Protein AF-A0A9E5G0M2-F1 (afdb_monomer)

Secondary structure (DSSP, 8-state):
-EEE--SGGGHHHHHHHHHHHHHTT-S-EEEE-TTGGGSTTHHHHHHHHHHT-SS-EEEE--BGGGTSSB-S-HHHHHHHHHHHHS-TTSPPPSEEEEEHHHHHH-HHHHHHHHHTS--TT--S----EEEEEEEESSSS-TTHHHHHHHHHH-TTEEEEEEEEE-SSTTHHHHHHHHHHT-SS-EEEEEESGGGGGGGT-

Solvent-accessible surface area (backbone atoms only — not comparable to full-atom values): 10760 Å² total; per-residue (Å²): 80,81,45,75,37,62,46,83,84,42,51,68,57,51,52,51,51,51,47,54,42,41,78,74,67,40,78,36,39,34,44,33,32,22,45,23,64,75,43,86,67,23,70,63,53,52,44,48,54,47,61,65,43,90,44,60,30,32,43,30,63,38,42,50,91,60,78,35,65,29,79,77,57,66,66,56,55,36,51,51,48,30,60,53,43,66,43,85,95,56,62,50,41,50,25,40,47,47,48,46,73,62,42,70,73,32,72,66,42,37,54,45,47,47,76,29,24,39,35,94,86,50,87,65,98,44,82,21,30,27,31,33,29,49,64,32,87,85,28,78,56,93,54,48,67,62,52,49,50,52,38,67,68,35,68,49,40,54,26,37,33,41,35,25,20,34,90,38,59,66,51,34,54,58,36,50,50,52,61,75,68,52,92,53,54,68,47,52,37,38,35,61,80,45,6,49,58,45,78,76,113

Radius of gyration: 16.56 Å; Cα contacts (8 Å, |Δi|>4): 378; chains: 1; bounding box: 37×39×43 Å

Structure (mmCIF, N/CA/C/O backbone):
data_AF-A0A9E5G0M2-F1
#
_entry.id   AF-A0A9E5G0M2-F1
#
loop_
_atom_site.group_PDB
_atom_site.id
_atom_site.type_symbol
_atom_site.label_atom_id
_atom_site.label_alt_id
_atom_site.label_comp_id
_atom_site.label_asym_id
_atom_site.label_entity_id
_atom_site.label_seq_id
_atom_site.pdbx_PDB_ins_code
_atom_site.Cartn_x
_atom_site.Cartn_y
_atom_site.Cartn_z
_atom_site.occupancy
_atom_site.B_iso_or_equiv
_atom_site.auth_seq_id
_atom_site.auth_comp_id
_atom_site.auth_asym_id
_atom_site.auth_atom_id
_atom_site.pdbx_PDB_model_num
ATOM 1 N N . MET A 1 1 ? -0.021 -11.425 -5.114 1.00 91.00 1 MET A N 1
ATOM 2 C CA . MET A 1 1 ? 1.347 -11.804 -4.679 1.00 91.00 1 MET A CA 1
ATOM 3 C C . MET A 1 1 ? 2.155 -10.543 -4.413 1.00 91.00 1 MET A C 1
ATOM 5 O O . MET A 1 1 ? 1.973 -9.601 -5.165 1.00 91.00 1 MET A O 1
ATOM 9 N N . SER A 1 2 ? 3.001 -10.506 -3.381 1.00 96.38 2 SER A N 1
ATOM 10 C CA . SER A 1 2 ? 3.913 -9.378 -3.107 1.00 96.38 2 SER A CA 1
ATOM 11 C C . SER A 1 2 ? 5.327 -9.745 -3.551 1.00 96.38 2 SER A C 1
ATOM 13 O O . SER A 1 2 ? 5.777 -10.846 -3.231 1.00 96.38 2 SER A O 1
ATOM 15 N N . ILE A 1 3 ? 5.986 -8.879 -4.322 1.00 98.38 3 ILE A N 1
ATOM 16 C CA . ILE A 1 3 ? 7.310 -9.117 -4.915 1.00 98.38 3 ILE A CA 1
ATOM 17 C C . ILE A 1 3 ? 8.191 -7.900 -4.636 1.00 98.38 3 ILE A C 1
ATOM 19 O O . ILE A 1 3 ? 7.888 -6.798 -5.098 1.00 98.38 3 ILE A O 1
ATOM 23 N N . SER A 1 4 ? 9.271 -8.112 -3.883 1.00 98.31 4 SER A N 1
ATOM 24 C CA . SER A 1 4 ? 10.311 -7.105 -3.661 1.00 98.31 4 SER A CA 1
ATOM 25 C C . SER A 1 4 ? 11.209 -6.983 -4.882 1.00 98.31 4 SER A C 1
ATOM 27 O O . SER A 1 4 ? 11.602 -7.992 -5.463 1.00 98.31 4 SER A O 1
ATOM 29 N N . VAL A 1 5 ? 11.508 -5.744 -5.261 1.00 98.38 5 VAL A N 1
ATOM 30 C CA . VAL A 1 5 ? 12.488 -5.405 -6.292 1.00 98.38 5 VAL A CA 1
ATOM 31 C C . VAL A 1 5 ? 13.425 -4.382 -5.674 1.00 98.38 5 VAL A C 1
ATOM 33 O O . VAL A 1 5 ? 13.016 -3.254 -5.385 1.00 98.38 5 VAL A O 1
ATOM 36 N N . GLU A 1 6 ? 14.657 -4.797 -5.413 1.00 97.44 6 GLU A N 1
ATOM 37 C CA . GLU A 1 6 ? 15.646 -4.006 -4.685 1.00 97.44 6 GLU A CA 1
ATOM 38 C C . GLU A 1 6 ? 16.558 -3.229 -5.637 1.00 97.44 6 GLU A C 1
ATOM 40 O O . GLU A 1 6 ? 16.978 -2.120 -5.308 1.00 97.44 6 GLU A O 1
ATOM 45 N N . ALA A 1 7 ? 16.807 -3.766 -6.836 1.00 97.56 7 ALA A N 1
ATOM 46 C CA . ALA A 1 7 ? 17.723 -3.178 -7.810 1.00 97.56 7 ALA A CA 1
ATOM 47 C C . ALA A 1 7 ? 17.236 -3.304 -9.273 1.00 97.56 7 ALA A C 1
ATOM 49 O O . ALA A 1 7 ? 16.408 -4.163 -9.596 1.00 97.56 7 ALA A O 1
ATOM 50 N N . PRO A 1 8 ? 17.732 -2.452 -10.198 1.00 97.88 8 PRO A N 1
ATOM 51 C CA . PRO A 1 8 ? 17.303 -2.463 -11.600 1.00 97.88 8 PRO A CA 1
ATOM 52 C C . PRO A 1 8 ? 17.522 -3.781 -12.357 1.00 97.88 8 PRO A C 1
ATOM 54 O O . PRO A 1 8 ? 16.760 -4.102 -13.271 1.00 97.88 8 PRO A O 1
ATOM 57 N N . ASP A 1 9 ? 18.554 -4.546 -12.012 1.00 97.69 9 ASP A N 1
ATOM 58 C CA . ASP A 1 9 ? 18.879 -5.833 -12.633 1.00 97.69 9 ASP A CA 1
ATOM 59 C C . ASP A 1 9 ? 17.925 -6.966 -12.217 1.00 97.69 9 ASP A C 1
ATOM 61 O O . ASP A 1 9 ? 17.816 -7.974 -12.919 1.00 97.69 9 ASP A O 1
ATOM 65 N N . GLU A 1 10 ? 17.140 -6.773 -11.155 1.00 98.38 10 GLU A N 1
ATOM 66 C CA . GLU A 1 10 ? 16.132 -7.734 -10.695 1.00 98.38 10 GLU A CA 1
ATOM 67 C C . GLU A 1 10 ? 14.808 -7.645 -11.462 1.00 98.38 10 GLU A C 1
ATOM 69 O O . GLU A 1 10 ? 14.000 -8.572 -11.400 1.00 98.38 10 GLU A O 1
ATOM 74 N N . ILE A 1 11 ? 14.576 -6.570 -12.227 1.00 98.38 11 ILE A N 1
ATOM 75 C CA . ILE A 1 11 ? 13.295 -6.298 -12.906 1.00 98.38 11 ILE A CA 1
ATOM 76 C C . ILE A 1 11 ? 12.838 -7.482 -13.764 1.00 98.38 11 ILE A C 1
ATOM 78 O O . ILE A 1 11 ? 11.668 -7.865 -13.731 1.00 98.38 11 ILE A O 1
ATOM 82 N N . HIS A 1 12 ? 13.751 -8.089 -14.527 1.00 98.25 12 HIS A N 1
ATOM 83 C CA . HIS A 1 12 ? 13.411 -9.228 -15.378 1.00 98.25 12 HIS A CA 1
ATOM 84 C C . HIS A 1 12 ? 12.954 -10.441 -14.551 1.00 98.25 12 HIS A C 1
ATOM 86 O O . HIS A 1 12 ? 11.962 -11.090 -14.891 1.00 98.25 12 HIS A O 1
ATOM 92 N N . THR A 1 13 ? 13.656 -10.728 -13.454 1.00 98.50 13 THR A N 1
ATOM 93 C CA . THR A 1 13 ? 13.311 -11.816 -12.531 1.00 98.50 13 THR A CA 1
ATOM 94 C C . THR A 1 13 ? 11.976 -11.538 -11.844 1.00 98.50 13 THR A C 1
ATOM 96 O O . THR A 1 13 ? 11.101 -12.398 -11.854 1.00 98.50 13 THR A O 1
ATOM 99 N N . ALA A 1 14 ? 11.754 -10.314 -11.363 1.00 98.62 14 ALA A N 1
ATOM 100 C CA . ALA A 1 14 ? 10.506 -9.896 -10.729 1.00 98.62 14 ALA A CA 1
ATOM 101 C C . ALA A 1 14 ? 9.289 -10.049 -11.665 1.00 98.62 14 ALA A C 1
ATOM 103 O O . ALA A 1 14 ? 8.231 -10.534 -11.257 1.00 98.62 14 ALA A O 1
ATOM 104 N N . LEU A 1 15 ? 9.441 -9.707 -12.949 1.00 98.69 15 LEU A N 1
ATOM 105 C CA . LEU A 1 15 ? 8.400 -9.915 -13.962 1.00 98.69 15 LEU A CA 1
ATOM 106 C C . LEU A 1 15 ? 8.134 -11.400 -14.238 1.00 98.69 15 LEU A C 1
ATOM 108 O O . LEU A 1 15 ? 6.981 -11.792 -14.433 1.00 98.69 15 LEU A O 1
ATOM 112 N N . ALA A 1 16 ? 9.169 -12.243 -14.252 1.00 98.56 16 ALA A N 1
ATOM 113 C CA . ALA A 1 16 ? 8.991 -13.689 -14.366 1.00 98.56 16 ALA A CA 1
ATOM 114 C C . ALA A 1 16 ? 8.247 -14.259 -13.144 1.00 98.56 16 ALA A C 1
ATOM 116 O O . ALA A 1 16 ? 7.333 -15.071 -13.300 1.00 98.56 16 ALA A O 1
ATOM 117 N N . ASP A 1 17 ? 8.569 -13.780 -11.945 1.00 98.56 17 ASP A N 1
ATOM 118 C CA . ASP A 1 17 ? 7.919 -14.174 -10.693 1.00 98.56 17 ASP A CA 1
ATOM 119 C C . ASP A 1 17 ? 6.442 -13.790 -10.670 1.00 98.56 17 ASP A C 1
ATOM 121 O O . ASP A 1 17 ? 5.600 -14.607 -10.292 1.00 98.56 17 ASP A O 1
ATOM 125 N N . ALA A 1 18 ? 6.108 -12.596 -11.160 1.00 98.62 18 ALA A N 1
ATOM 126 C CA . ALA A 1 18 ? 4.725 -12.171 -11.326 1.00 98.62 18 ALA A CA 1
ATOM 127 C C . ALA A 1 18 ? 3.944 -13.088 -12.273 1.00 98.62 18 ALA A C 1
ATOM 129 O O . ALA A 1 18 ? 2.824 -13.475 -11.949 1.00 98.62 18 ALA A O 1
ATOM 130 N N . ARG A 1 19 ? 4.525 -13.488 -13.413 1.00 98.56 19 ARG A N 1
ATOM 131 C CA . ARG A 1 19 ? 3.863 -14.417 -14.349 1.00 98.56 19 ARG A CA 1
ATOM 132 C C . ARG A 1 19 ? 3.608 -15.776 -13.700 1.00 98.56 19 ARG A C 1
ATOM 134 O O . ARG A 1 19 ? 2.486 -16.266 -13.768 1.00 98.56 19 ARG A O 1
ATOM 141 N N . ARG A 1 20 ? 4.594 -16.327 -12.982 1.00 98.50 20 ARG A N 1
ATOM 142 C CA . ARG A 1 20 ? 4.419 -17.575 -12.215 1.00 98.50 20 ARG A CA 1
ATOM 143 C C . ARG A 1 20 ? 3.331 -17.441 -11.151 1.00 98.50 20 ARG A C 1
ATOM 145 O O . ARG A 1 20 ? 2.516 -18.340 -10.983 1.00 98.50 20 ARG A O 1
ATOM 152 N N . ALA A 1 21 ? 3.279 -16.315 -10.441 1.00 98.06 21 ALA A N 1
ATOM 153 C CA . ALA A 1 21 ? 2.236 -16.076 -9.449 1.00 98.06 21 ALA A CA 1
ATOM 154 C C . ALA A 1 21 ? 0.834 -16.066 -10.081 1.00 98.06 21 ALA A C 1
ATOM 156 O O . ALA A 1 21 ? -0.094 -16.635 -9.510 1.00 98.06 21 ALA A O 1
ATOM 157 N N . VAL A 1 22 ? 0.687 -15.466 -11.265 1.00 98.12 22 VAL A N 1
ATOM 158 C CA . VAL A 1 22 ? -0.570 -15.466 -12.031 1.00 98.12 22 VAL A CA 1
ATOM 159 C C . VAL A 1 22 ? -0.940 -16.874 -12.500 1.00 98.12 22 VAL A C 1
ATOM 161 O O . VAL A 1 22 ? -2.090 -17.274 -12.350 1.00 98.12 22 VAL A O 1
ATOM 164 N N . GLU A 1 23 ? 0.022 -17.665 -12.985 1.00 98.06 23 GLU A N 1
ATOM 165 C CA . GLU A 1 23 ? -0.192 -19.082 -13.333 1.00 98.06 23 GLU A CA 1
ATOM 166 C C . GLU A 1 23 ? -0.694 -19.909 -12.134 1.00 98.06 23 GLU A C 1
ATOM 168 O O . GLU A 1 23 ? -1.463 -20.855 -12.305 1.00 98.06 23 GLU A O 1
ATOM 173 N N . HIS A 1 24 ? -0.314 -19.520 -10.914 1.00 97.44 24 HIS A N 1
ATOM 174 C CA . HIS A 1 24 ? -0.790 -20.107 -9.659 1.00 97.44 24 HIS A CA 1
ATOM 175 C C . HIS A 1 24 ? -2.063 -19.453 -9.086 1.00 97.44 24 HIS A C 1
ATOM 177 O O . HIS A 1 24 ? -2.468 -19.787 -7.972 1.00 97.44 24 HIS A O 1
ATOM 183 N N . GLY A 1 25 ? -2.718 -18.564 -9.838 1.00 97.50 25 GLY A N 1
ATOM 184 C CA . GLY A 1 25 ? -4.020 -17.993 -9.489 1.00 97.50 25 GLY A CA 1
ATOM 185 C C . GLY A 1 25 ? -3.977 -16.642 -8.776 1.00 97.50 25 GLY A C 1
ATOM 186 O O . GLY A 1 25 ? -4.971 -16.254 -8.174 1.00 97.50 25 GLY A O 1
ATOM 187 N N . ALA A 1 26 ? -2.857 -15.912 -8.802 1.00 97.50 26 ALA A N 1
ATOM 188 C CA . ALA A 1 26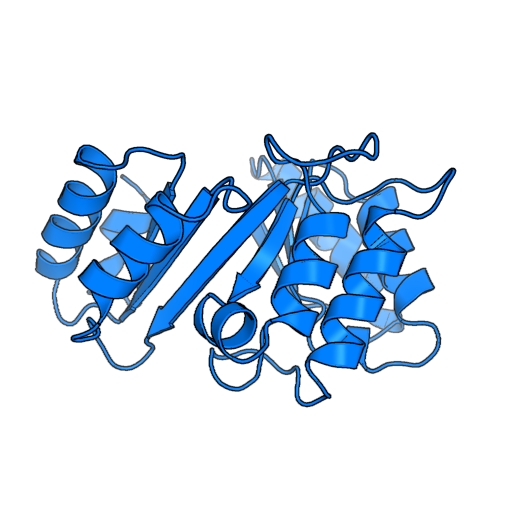 ? -2.833 -14.546 -8.284 1.00 97.50 26 ALA A CA 1
ATOM 189 C C . ALA A 1 26 ? -3.604 -13.582 -9.204 1.00 97.50 26 ALA A C 1
ATOM 191 O O . ALA A 1 26 ? -3.225 -13.385 -10.356 1.00 97.50 26 ALA A O 1
ATOM 192 N N . ASP A 1 27 ? -4.616 -12.901 -8.660 1.00 98.06 27 ASP A N 1
ATOM 193 C CA . ASP A 1 27 ? -5.393 -11.888 -9.396 1.00 98.06 27 ASP A CA 1
ATOM 194 C C . ASP A 1 27 ? -4.663 -10.544 -9.539 1.00 98.06 27 ASP A C 1
ATOM 196 O O . ASP A 1 27 ? -5.001 -9.722 -10.390 1.00 98.06 27 ASP A O 1
ATOM 200 N N . MET A 1 28 ? -3.684 -10.293 -8.663 1.00 98.12 28 MET A N 1
ATOM 201 C CA . MET A 1 28 ? -2.947 -9.033 -8.574 1.00 98.12 28 MET A CA 1
ATOM 202 C C . MET A 1 28 ? -1.516 -9.233 -8.068 1.00 98.12 28 MET A C 1
ATOM 204 O O . MET A 1 28 ? -1.214 -10.178 -7.322 1.00 98.12 28 MET A O 1
ATOM 208 N N . VAL A 1 29 ? -0.647 -8.277 -8.407 1.00 98.50 29 VAL A N 1
ATOM 209 C CA . VAL A 1 29 ? 0.747 -8.205 -7.940 1.00 98.50 29 VAL A CA 1
ATOM 210 C C . VAL A 1 29 ? 0.994 -6.901 -7.181 1.00 98.50 29 VAL A C 1
ATOM 212 O O . VAL A 1 29 ? 0.611 -5.833 -7.640 1.00 98.50 29 VAL A O 1
ATOM 215 N N . GLU A 1 30 ? 1.641 -6.976 -6.022 1.00 98.81 30 GLU A N 1
ATOM 216 C CA . GLU A 1 30 ? 2.199 -5.830 -5.302 1.00 98.81 30 GLU A CA 1
ATOM 217 C C . GLU A 1 30 ? 3.700 -5.759 -5.594 1.00 98.81 30 GLU A C 1
ATOM 219 O O . GLU A 1 30 ? 4.446 -6.669 -5.234 1.00 98.81 30 GLU A O 1
ATOM 224 N N . TRP A 1 31 ? 4.129 -4.685 -6.254 1.00 98.81 31 TRP A N 1
ATOM 225 C CA . TRP A 1 31 ? 5.530 -4.350 -6.468 1.00 98.81 31 TRP A CA 1
ATOM 226 C C . TRP A 1 31 ? 6.041 -3.561 -5.264 1.00 98.81 31 TRP A C 1
ATOM 228 O O . TRP A 1 31 ? 5.720 -2.380 -5.099 1.00 98.81 31 TRP A O 1
ATOM 238 N N . ARG A 1 32 ? 6.834 -4.222 -4.421 1.00 98.56 32 ARG A N 1
ATOM 239 C CA . ARG A 1 32 ? 7.554 -3.609 -3.304 1.00 98.56 32 ARG A CA 1
ATOM 240 C C . ARG A 1 32 ? 8.863 -3.043 -3.835 1.00 98.56 32 ARG A C 1
ATOM 242 O O . ARG A 1 32 ? 9.832 -3.769 -4.018 1.00 98.56 32 ARG A O 1
ATOM 249 N N . VAL A 1 33 ? 8.858 -1.749 -4.129 1.00 98.62 33 VAL A N 1
ATOM 250 C CA . VAL A 1 33 ? 9.964 -1.037 -4.794 1.00 98.62 33 VAL A CA 1
ATOM 251 C C . VAL A 1 33 ? 10.680 -0.096 -3.827 1.00 98.62 33 VAL A C 1
ATOM 253 O O . VAL A 1 33 ? 11.222 0.923 -4.234 1.00 98.62 33 VAL A O 1
ATOM 256 N N . ASP A 1 34 ? 10.647 -0.434 -2.536 1.00 98.12 34 ASP A N 1
ATOM 257 C CA . ASP A 1 34 ? 11.133 0.391 -1.429 1.00 98.12 34 ASP A CA 1
ATOM 258 C C . ASP A 1 34 ? 12.576 0.875 -1.657 1.00 98.12 34 ASP A C 1
ATOM 260 O O . ASP A 1 34 ? 12.825 2.075 -1.603 1.00 98.12 34 ASP A O 1
ATOM 264 N N . ALA A 1 35 ? 13.489 -0.055 -1.963 1.00 97.19 35 ALA A N 1
ATOM 265 C CA . ALA A 1 35 ? 14.898 0.230 -2.244 1.00 97.19 35 ALA A CA 1
ATOM 266 C C . ALA A 1 35 ? 15.130 0.669 -3.701 1.00 97.19 35 ALA A C 1
ATOM 268 O O . ALA A 1 35 ? 15.903 1.593 -3.960 1.00 97.19 35 ALA A O 1
ATOM 269 N N . LEU A 1 36 ? 14.403 0.084 -4.666 1.00 97.69 36 LEU A N 1
ATOM 270 C CA . LEU A 1 36 ? 14.495 0.482 -6.075 1.00 97.69 36 LEU A CA 1
ATOM 271 C C . LEU A 1 36 ? 14.141 1.963 -6.280 1.00 97.69 36 LEU A C 1
ATOM 273 O O . LEU A 1 36 ? 14.703 2.602 -7.165 1.00 97.69 36 LEU A O 1
ATOM 277 N N . ALA A 1 37 ? 13.239 2.523 -5.468 1.00 96.62 37 ALA A N 1
ATOM 278 C CA . ALA A 1 37 ? 12.856 3.932 -5.515 1.00 96.62 37 ALA A CA 1
ATOM 279 C C . ALA A 1 37 ? 14.015 4.900 -5.199 1.00 96.62 37 ALA A C 1
ATOM 281 O O . ALA A 1 37 ? 13.933 6.070 -5.567 1.00 96.62 37 ALA A O 1
ATOM 282 N N . GLU A 1 38 ? 15.086 4.428 -4.553 1.00 94.44 38 GLU A N 1
ATOM 283 C CA . GLU A 1 38 ? 16.281 5.218 -4.220 1.00 94.44 38 GLU A CA 1
ATOM 284 C C . GLU A 1 38 ? 17.384 5.123 -5.296 1.00 94.44 38 GLU A C 1
ATOM 286 O O . GLU A 1 38 ? 18.392 5.826 -5.219 1.00 94.44 38 GLU A O 1
ATOM 291 N N . CYS A 1 39 ? 17.206 4.277 -6.316 1.00 95.50 39 CYS A N 1
ATOM 292 C CA . CYS A 1 39 ? 18.165 4.111 -7.408 1.00 95.50 39 CYS A CA 1
ATOM 293 C C . CYS A 1 39 ? 18.107 5.244 -8.447 1.00 95.50 39 CYS A C 1
ATOM 295 O O . CYS A 1 39 ? 17.103 5.941 -8.616 1.00 95.50 39 CYS A O 1
ATOM 297 N N . GLU A 1 40 ? 19.185 5.382 -9.222 1.00 94.81 40 GLU A N 1
ATOM 298 C CA . GLU A 1 40 ? 19.173 6.206 -10.432 1.00 94.81 40 GLU A CA 1
ATOM 299 C C . GLU A 1 40 ? 18.127 5.675 -11.427 1.00 94.81 40 GLU A C 1
ATOM 301 O O . GLU A 1 40 ? 17.884 4.470 -11.506 1.00 94.81 40 GLU A O 1
ATOM 306 N N . ASP A 1 41 ? 17.459 6.577 -12.151 1.00 95.94 41 ASP A N 1
ATOM 307 C CA . ASP A 1 41 ? 16.389 6.248 -13.103 1.00 95.94 41 ASP A CA 1
ATOM 308 C C . ASP A 1 41 ? 15.230 5.401 -12.526 1.00 95.94 41 ASP A C 1
ATOM 310 O O . ASP A 1 41 ? 14.433 4.827 -13.278 1.00 95.94 41 ASP A O 1
ATOM 314 N N . ALA A 1 42 ? 15.060 5.369 -11.198 1.00 97.00 42 ALA A N 1
ATOM 315 C CA . ALA A 1 42 ? 14.046 4.568 -10.508 1.00 97.00 42 ALA A CA 1
ATOM 316 C C . ALA A 1 42 ? 12.640 4.698 -11.115 1.00 97.00 42 ALA A C 1
ATOM 318 O O . ALA A 1 42 ? 11.938 3.704 -11.298 1.00 97.00 42 ALA A O 1
ATOM 319 N N . LEU A 1 43 ? 12.232 5.909 -11.510 1.00 97.31 43 LEU A N 1
ATOM 320 C CA . LEU A 1 43 ? 10.914 6.140 -12.105 1.00 97.31 43 LEU A CA 1
ATOM 321 C C . LEU A 1 43 ? 10.726 5.355 -13.412 1.00 97.31 43 LEU A C 1
ATOM 323 O O . LEU A 1 43 ? 9.662 4.780 -13.643 1.00 97.31 43 LEU A O 1
ATOM 327 N N . ARG A 1 44 ? 11.758 5.282 -14.259 1.00 97.25 44 ARG A N 1
ATOM 328 C CA . ARG A 1 44 ? 11.735 4.496 -15.501 1.00 97.25 44 ARG A CA 1
ATOM 329 C C . ARG A 1 44 ? 11.659 2.998 -15.203 1.00 97.25 44 ARG A C 1
ATOM 331 O O . ARG A 1 44 ? 10.938 2.267 -15.890 1.00 97.25 44 ARG A O 1
ATOM 338 N N . HIS A 1 45 ? 12.391 2.542 -14.194 1.00 98.19 45 HIS A N 1
ATOM 339 C CA . HIS A 1 45 ? 12.392 1.145 -13.768 1.00 98.19 45 HIS A CA 1
ATOM 340 C C . HIS A 1 45 ? 11.025 0.718 -13.225 1.00 98.19 45 HIS A C 1
ATOM 342 O O . HIS A 1 45 ? 10.448 -0.256 -13.710 1.00 98.19 45 HIS A O 1
ATOM 348 N N . VAL A 1 46 ? 10.437 1.502 -12.321 1.00 98.38 46 VAL A N 1
ATOM 349 C CA . VAL A 1 46 ? 9.101 1.227 -11.773 1.00 98.38 46 VAL A CA 1
ATOM 350 C C . VAL A 1 46 ? 8.023 1.311 -12.856 1.00 98.38 46 VAL A C 1
ATOM 352 O O . VAL A 1 46 ? 7.147 0.451 -12.908 1.00 98.38 46 VAL A O 1
ATOM 355 N N . ARG A 1 47 ? 8.110 2.257 -13.802 1.00 97.81 47 ARG A N 1
ATOM 356 C CA . ARG A 1 47 ? 7.201 2.285 -14.966 1.00 97.81 47 ARG A CA 1
ATOM 357 C C . ARG A 1 47 ? 7.289 1.028 -15.823 1.00 97.81 47 ARG A C 1
ATOM 359 O O . ARG A 1 47 ? 6.276 0.588 -16.357 1.00 97.81 47 ARG A O 1
ATOM 366 N N . THR A 1 48 ? 8.475 0.437 -15.945 1.00 98.12 48 THR A N 1
ATOM 367 C CA . THR A 1 48 ? 8.651 -0.834 -16.661 1.00 98.12 48 THR A CA 1
ATOM 368 C C . THR A 1 48 ? 7.895 -1.959 -15.950 1.00 98.12 48 THR A C 1
ATOM 370 O O . THR A 1 48 ? 7.120 -2.653 -16.601 1.00 98.12 48 THR A O 1
ATOM 373 N N . LEU A 1 49 ? 8.017 -2.068 -14.620 1.00 98.50 49 LEU A N 1
ATOM 374 C CA . LEU A 1 49 ? 7.253 -3.036 -13.816 1.00 98.50 49 LEU A CA 1
ATOM 375 C C . LEU A 1 49 ? 5.737 -2.841 -13.947 1.00 98.50 49 LEU A C 1
ATOM 377 O O . LEU A 1 49 ? 5.002 -3.810 -14.111 1.00 98.50 49 LEU A O 1
ATOM 381 N N . VAL A 1 50 ? 5.260 -1.594 -13.901 1.00 98.31 50 VAL A N 1
ATOM 382 C CA . VAL A 1 50 ? 3.828 -1.280 -14.026 1.00 98.31 50 VAL A CA 1
ATOM 383 C C . VAL A 1 50 ? 3.303 -1.630 -15.417 1.00 98.31 50 VAL A C 1
ATOM 385 O O . VAL A 1 50 ? 2.296 -2.324 -15.529 1.00 98.31 50 VAL A O 1
ATOM 388 N N . ARG A 1 51 ? 3.993 -1.192 -16.476 1.00 97.94 51 ARG A N 1
ATOM 389 C CA . ARG A 1 51 ? 3.585 -1.423 -17.870 1.00 97.94 51 ARG A CA 1
ATOM 390 C C . ARG A 1 51 ? 3.593 -2.903 -18.244 1.00 97.94 51 ARG A C 1
ATOM 392 O O . ARG A 1 51 ? 2.745 -3.335 -19.017 1.00 97.94 51 ARG A O 1
ATOM 399 N N . GLU A 1 52 ? 4.564 -3.660 -17.741 1.00 98.25 52 GLU A N 1
ATOM 400 C CA . GLU A 1 52 ? 4.760 -5.074 -18.088 1.00 98.25 52 GLU A CA 1
ATOM 401 C C . GLU A 1 52 ? 4.141 -6.036 -17.067 1.00 98.25 52 GLU A C 1
ATOM 403 O O . GLU A 1 52 ? 4.274 -7.256 -17.204 1.00 98.25 52 GLU A O 1
ATOM 408 N N . SER A 1 53 ? 3.437 -5.500 -16.064 1.00 98.31 53 SER A N 1
ATOM 409 C CA . SER A 1 53 ? 2.711 -6.298 -15.083 1.00 98.31 53 SER A CA 1
ATOM 410 C C . SER A 1 53 ? 1.673 -7.187 -15.784 1.00 98.31 53 SER A C 1
ATOM 412 O O . SER A 1 53 ? 0.849 -6.677 -16.545 1.00 98.31 53 SER A O 1
ATOM 414 N N . PRO A 1 54 ? 1.658 -8.510 -15.529 1.00 98.00 54 PRO A N 1
ATOM 415 C CA . PRO A 1 54 ? 0.737 -9.434 -16.197 1.00 98.00 54 PRO A CA 1
ATOM 416 C C . PRO A 1 54 ? -0.723 -9.294 -15.734 1.00 98.00 54 PRO A C 1
ATOM 418 O O . PRO A 1 54 ? -1.631 -9.787 -16.398 1.00 98.00 54 PRO A O 1
ATOM 421 N N . VAL A 1 55 ? -0.947 -8.637 -14.596 1.00 98.25 55 VAL A N 1
ATOM 422 C CA . VAL A 1 55 ? -2.250 -8.388 -13.962 1.00 98.25 55 VAL A CA 1
ATOM 423 C C . VAL A 1 55 ? -2.261 -6.988 -13.332 1.00 98.25 55 VAL A C 1
ATOM 425 O O . VAL A 1 55 ? -1.184 -6.396 -13.175 1.00 98.25 55 VAL A O 1
ATOM 428 N N . PRO A 1 56 ? -3.433 -6.437 -12.946 1.00 98.19 56 PRO A N 1
ATOM 429 C CA . PRO A 1 56 ? -3.508 -5.202 -12.170 1.00 98.19 56 PRO A CA 1
ATOM 430 C C . PRO A 1 56 ? -2.538 -5.208 -10.985 1.00 98.19 56 PRO A C 1
ATOM 432 O O . PRO A 1 56 ? -2.428 -6.202 -10.260 1.00 98.19 56 PRO A O 1
ATOM 435 N N . CYS A 1 57 ? -1.824 -4.099 -10.794 1.00 98.62 57 CYS A N 1
ATOM 436 C CA . CYS A 1 57 ? -0.763 -4.020 -9.800 1.00 98.62 57 CYS A CA 1
ATOM 437 C C . CYS A 1 57 ? -0.992 -2.952 -8.731 1.00 98.62 57 CYS A C 1
ATOM 439 O O . CYS A 1 57 ? -1.691 -1.953 -8.933 1.00 98.62 57 CYS A O 1
ATOM 441 N N . ILE A 1 58 ? -0.368 -3.202 -7.585 1.00 98.81 58 ILE A N 1
ATOM 442 C CA . ILE A 1 58 ? -0.181 -2.274 -6.479 1.00 98.81 58 ILE A CA 1
ATOM 443 C C . ILE A 1 58 ? 1.291 -1.866 -6.509 1.00 98.81 58 ILE A C 1
ATOM 445 O O . ILE A 1 58 ? 2.156 -2.734 -6.595 1.00 98.81 58 ILE A O 1
ATOM 449 N N . VAL A 1 59 ? 1.590 -0.574 -6.437 1.00 98.75 59 VAL A N 1
ATOM 450 C CA . VAL A 1 59 ? 2.959 -0.101 -6.186 1.00 98.75 59 VAL A CA 1
ATOM 451 C C . VAL A 1 59 ? 3.069 0.353 -4.740 1.00 98.75 59 VAL A C 1
ATOM 453 O O . VAL A 1 59 ? 2.232 1.109 -4.244 1.00 98.75 59 VAL A O 1
ATOM 456 N N . THR A 1 60 ? 4.113 -0.105 -4.064 1.00 98.75 60 THR A N 1
ATOM 457 C CA . THR A 1 60 ? 4.345 0.179 -2.652 1.00 98.75 60 THR A CA 1
ATOM 458 C C . THR A 1 60 ? 5.800 0.571 -2.452 1.00 98.75 60 THR A C 1
ATOM 460 O O . THR A 1 60 ? 6.701 -0.167 -2.846 1.00 98.75 60 THR A O 1
ATOM 463 N N . ILE A 1 61 ? 6.006 1.730 -1.827 1.00 98.44 61 ILE A N 1
ATOM 464 C CA . ILE A 1 61 ? 7.301 2.191 -1.318 1.00 98.44 61 ILE A CA 1
ATOM 465 C C . ILE A 1 61 ? 7.143 2.252 0.199 1.00 98.44 61 ILE A C 1
ATOM 467 O O . ILE A 1 61 ? 6.742 3.279 0.738 1.00 98.44 61 ILE A O 1
ATOM 471 N N . ARG A 1 62 ? 7.353 1.129 0.883 1.00 98.38 62 ARG A N 1
ATOM 472 C CA . ARG A 1 62 ? 7.139 0.968 2.324 1.00 98.38 62 ARG A CA 1
ATOM 473 C C . ARG A 1 62 ? 8.264 1.648 3.101 1.00 98.38 62 ARG A C 1
ATOM 475 O O . ARG A 1 62 ? 9.440 1.342 2.902 1.00 98.38 62 ARG A O 1
ATOM 482 N N . GLY A 1 63 ? 7.897 2.534 4.023 1.00 97.56 63 GLY A N 1
ATOM 483 C CA . GLY A 1 63 ? 8.850 3.204 4.910 1.00 97.56 63 GLY A CA 1
ATOM 484 C C . GLY A 1 63 ? 9.504 2.251 5.916 1.00 97.56 63 GLY A C 1
ATOM 485 O O . GLY A 1 63 ? 8.866 1.325 6.424 1.00 97.56 63 GLY A O 1
ATOM 486 N N . ALA A 1 64 ? 10.752 2.530 6.306 1.00 96.25 64 ALA A N 1
ATOM 487 C CA . ALA A 1 64 ? 11.472 1.742 7.316 1.00 96.25 64 ALA A CA 1
ATOM 488 C C . ALA A 1 64 ? 10.769 1.659 8.685 1.00 96.25 64 ALA A C 1
ATOM 490 O O . ALA A 1 64 ? 10.968 0.708 9.438 1.00 96.25 64 ALA A O 1
ATOM 491 N N . ARG A 1 65 ? 9.904 2.630 9.010 1.00 94.31 65 ARG A N 1
ATOM 492 C CA . ARG A 1 65 ? 9.095 2.635 10.245 1.00 94.31 65 ARG A CA 1
ATOM 493 C C . ARG A 1 65 ? 7.997 1.570 10.259 1.00 94.31 65 ARG A C 1
ATOM 495 O O . ARG A 1 65 ? 7.545 1.203 11.336 1.00 94.31 65 ARG A O 1
ATOM 502 N N . GLU A 1 66 ? 7.589 1.087 9.089 1.00 96.44 66 GLU A N 1
ATOM 503 C CA . GLU A 1 66 ? 6.566 0.050 8.924 1.00 96.44 66 GLU A CA 1
ATOM 504 C C . GLU A 1 66 ? 7.128 -1.187 8.196 1.00 96.44 66 GLU A C 1
ATOM 506 O O . GLU A 1 66 ? 6.402 -1.911 7.519 1.00 96.44 66 GLU A O 1
ATOM 511 N N . GLY A 1 67 ? 8.428 -1.462 8.364 1.00 94.94 67 GLY A N 1
ATOM 512 C CA . GLY A 1 67 ? 9.054 -2.712 7.915 1.00 94.94 67 GLY A CA 1
ATOM 513 C C . GLY A 1 67 ? 9.392 -2.776 6.422 1.00 94.94 67 GLY A C 1
ATOM 514 O O . GLY A 1 67 ? 9.436 -3.870 5.858 1.00 94.94 67 GLY A O 1
ATOM 515 N N . GLY A 1 68 ? 9.581 -1.628 5.770 1.00 96.81 68 GLY A N 1
ATOM 516 C CA . GLY A 1 68 ? 10.177 -1.545 4.434 1.00 96.81 68 GLY A CA 1
ATOM 517 C C . GLY A 1 68 ? 11.615 -1.038 4.451 1.00 96.81 68 GLY A C 1
ATOM 518 O O . GLY A 1 68 ? 12.207 -0.872 5.516 1.00 96.81 68 GLY A O 1
ATOM 519 N N . GLU A 1 69 ? 12.158 -0.764 3.268 1.00 97.12 69 GLU A N 1
ATOM 520 C CA . GLU A 1 69 ? 13.542 -0.288 3.116 1.00 97.12 69 GLU A CA 1
ATOM 521 C C . GLU A 1 69 ? 13.658 1.214 2.826 1.00 97.12 69 GLU A C 1
ATOM 523 O O . GLU A 1 69 ? 14.747 1.765 2.958 1.00 97.12 69 GLU A O 1
ATOM 528 N N . TRP A 1 70 ? 12.556 1.914 2.520 1.00 97.25 70 TRP A N 1
ATOM 529 C CA . TRP A 1 70 ? 12.614 3.342 2.196 1.00 97.25 70 TRP A CA 1
ATOM 530 C C . TRP A 1 70 ? 13.063 4.184 3.398 1.00 97.25 70 TRP A C 1
ATOM 532 O O . TRP A 1 70 ? 12.432 4.160 4.469 1.00 97.25 70 TRP A O 1
ATOM 542 N N . ARG A 1 71 ? 14.134 4.967 3.203 1.00 94.31 71 ARG A N 1
ATOM 543 C CA . ARG A 1 71 ? 14.729 5.862 4.215 1.00 94.31 71 ARG A CA 1
ATOM 544 C C . ARG A 1 71 ? 14.796 7.331 3.787 1.00 94.31 71 ARG A C 1
ATOM 546 O O . ARG A 1 71 ? 15.170 8.164 4.615 1.00 94.31 71 ARG A O 1
ATOM 553 N N . GLY A 1 72 ? 14.437 7.640 2.541 1.00 91.56 72 GLY A N 1
ATOM 554 C CA . GLY A 1 72 ? 14.415 8.995 1.987 1.00 91.56 72 GLY A CA 1
ATOM 555 C C . GLY A 1 72 ? 13.312 9.908 2.544 1.00 91.56 72 GLY A C 1
ATOM 556 O O . GLY A 1 72 ? 12.526 9.529 3.417 1.00 91.56 72 GLY A O 1
ATOM 557 N N . ASP A 1 73 ? 13.245 11.140 2.025 1.00 93.75 73 ASP A N 1
ATOM 558 C CA . ASP A 1 73 ? 12.262 12.139 2.459 1.00 93.75 73 ASP A CA 1
ATOM 559 C C . ASP A 1 73 ? 10.847 11.826 1.951 1.00 93.75 73 ASP A C 1
ATOM 561 O O . ASP A 1 73 ? 10.637 11.405 0.812 1.00 93.75 73 ASP A O 1
ATOM 565 N N . GLU A 1 74 ? 9.838 12.089 2.780 1.00 94.25 74 GLU A N 1
ATOM 566 C CA . GLU A 1 74 ? 8.437 11.841 2.418 1.00 94.25 74 GLU A CA 1
ATOM 567 C C . GLU A 1 74 ? 7.960 12.702 1.246 1.00 94.25 74 GLU A C 1
ATOM 569 O O . GLU A 1 74 ? 7.102 12.284 0.467 1.00 94.25 74 GLU A O 1
ATOM 574 N N . THR A 1 75 ? 8.521 13.903 1.102 1.00 93.00 75 THR A N 1
ATOM 575 C CA . THR A 1 75 ? 8.236 14.808 -0.013 1.00 93.00 75 THR A CA 1
ATOM 576 C C . THR A 1 75 ? 8.773 14.243 -1.321 1.00 93.00 75 THR A C 1
ATOM 578 O O . THR A 1 75 ? 8.107 14.377 -2.351 1.00 93.00 75 THR A O 1
ATOM 581 N N . ASP A 1 76 ? 9.935 13.593 -1.290 1.00 94.56 76 ASP A N 1
ATOM 582 C CA . ASP A 1 76 ? 10.521 12.938 -2.459 1.00 94.56 76 ASP A CA 1
ATOM 583 C C . ASP A 1 76 ? 9.713 11.691 -2.818 1.00 94.56 76 ASP A C 1
ATOM 585 O O . ASP A 1 76 ? 9.303 11.539 -3.970 1.00 94.56 76 ASP A O 1
ATOM 589 N N . ARG A 1 77 ? 9.356 10.875 -1.814 1.00 96.31 77 ARG A N 1
ATOM 590 C CA . ARG A 1 77 ? 8.503 9.690 -1.989 1.00 96.31 77 ARG A CA 1
ATOM 591 C C . ARG A 1 77 ? 7.171 10.030 -2.651 1.00 96.31 77 ARG A C 1
ATOM 593 O O . ARG A 1 77 ? 6.773 9.382 -3.616 1.00 96.31 77 ARG A O 1
ATOM 600 N N . VAL A 1 78 ? 6.475 11.063 -2.174 1.00 95.75 78 VAL A N 1
ATOM 601 C CA . VAL A 1 78 ? 5.194 11.453 -2.779 1.00 95.75 78 VAL A CA 1
ATOM 602 C C . VAL A 1 78 ? 5.370 12.084 -4.162 1.00 95.75 78 VAL A C 1
ATOM 604 O O . VAL A 1 78 ? 4.550 11.838 -5.041 1.00 95.75 78 VAL A O 1
ATOM 607 N N . SER A 1 79 ? 6.445 12.844 -4.397 1.00 95.44 79 SER A N 1
ATOM 608 C CA . SER A 1 79 ? 6.711 13.426 -5.724 1.00 95.44 79 SER A CA 1
ATOM 609 C C . SER A 1 79 ? 7.023 12.332 -6.754 1.00 95.44 79 SER A C 1
ATOM 611 O O . SER A 1 79 ? 6.602 12.425 -7.907 1.00 95.44 79 SER A O 1
ATOM 613 N N . PHE A 1 80 ? 7.691 11.257 -6.329 1.00 96.81 80 PHE A N 1
ATOM 614 C CA . PHE A 1 80 ? 7.884 10.054 -7.134 1.00 96.81 80 PHE A CA 1
ATOM 615 C C . PHE A 1 80 ? 6.544 9.400 -7.502 1.00 96.81 80 PHE A C 1
ATOM 617 O O . PHE A 1 80 ? 6.293 9.123 -8.676 1.00 96.81 80 PHE A O 1
ATOM 624 N N . LEU A 1 81 ? 5.661 9.186 -6.520 1.00 96.69 81 LEU A N 1
ATOM 625 C CA . LEU A 1 81 ? 4.338 8.593 -6.750 1.00 96.69 81 LEU A CA 1
ATOM 626 C C . LEU A 1 81 ? 3.462 9.471 -7.657 1.00 96.69 81 LEU A C 1
ATOM 628 O O . LEU A 1 81 ? 2.778 8.946 -8.534 1.00 96.69 81 LEU A O 1
ATOM 632 N N . GLU A 1 82 ? 3.536 10.795 -7.521 1.00 94.81 82 GLU A N 1
ATOM 633 C CA . GLU A 1 82 ? 2.857 11.745 -8.409 1.00 94.81 82 GLU A CA 1
ATOM 634 C C . GLU A 1 82 ? 3.333 11.606 -9.855 1.00 94.81 82 GLU A C 1
ATOM 636 O O . GLU A 1 82 ? 2.519 11.470 -10.776 1.00 94.81 82 GLU A O 1
ATOM 641 N N . ALA A 1 83 ? 4.651 11.570 -10.061 1.00 94.75 83 ALA A N 1
ATOM 642 C CA . ALA A 1 83 ? 5.249 11.388 -11.378 1.00 94.75 83 ALA A CA 1
ATOM 643 C C . ALA A 1 83 ? 4.953 10.004 -11.987 1.00 94.75 83 ALA A C 1
ATOM 645 O O . ALA A 1 83 ? 4.940 9.856 -13.214 1.00 94.75 83 ALA A O 1
ATOM 646 N N . LEU A 1 84 ? 4.717 8.988 -11.152 1.00 95.75 84 LEU A N 1
ATOM 647 C CA . LEU A 1 84 ? 4.309 7.653 -11.582 1.00 95.75 84 LEU A CA 1
ATOM 648 C C . LEU A 1 84 ? 2.834 7.615 -12.004 1.00 95.75 84 LEU A C 1
ATOM 650 O O . LEU A 1 84 ? 2.514 7.026 -13.033 1.00 95.75 84 LEU A O 1
ATOM 654 N N . CYS A 1 85 ? 1.943 8.248 -11.238 1.00 94.31 85 CYS A N 1
ATOM 655 C CA . CYS A 1 85 ? 0.494 8.131 -11.433 1.00 94.31 85 CYS A CA 1
ATOM 656 C C . CYS A 1 85 ? -0.078 9.109 -12.467 1.00 94.31 85 CYS A C 1
ATOM 658 O O . CYS A 1 85 ? -1.132 8.842 -13.038 1.00 94.31 85 CYS A O 1
ATOM 660 N N . THR A 1 86 ? 0.577 10.251 -12.700 1.00 89.69 86 THR A N 1
ATOM 661 C CA . THR A 1 86 ? 0.002 11.352 -13.502 1.00 89.69 86 THR A CA 1
ATOM 662 C C . THR A 1 86 ? 0.662 11.558 -14.869 1.00 89.69 86 THR A C 1
ATOM 664 O O . THR A 1 86 ? 0.289 12.475 -15.609 1.00 89.69 86 THR A O 1
ATOM 667 N N . ALA A 1 87 ? 1.640 10.723 -15.229 1.00 86.44 87 ALA A N 1
ATOM 668 C CA . ALA A 1 87 ? 2.372 10.852 -16.481 1.00 86.44 87 ALA A CA 1
ATOM 669 C C . ALA A 1 87 ? 1.491 10.539 -17.699 1.00 86.44 87 ALA A C 1
ATOM 671 O O . ALA A 1 87 ? 0.952 9.446 -17.851 1.00 86.44 87 ALA A O 1
ATOM 672 N N . SER A 1 88 ? 1.359 11.516 -18.595 1.00 83.12 88 SER A N 1
ATOM 673 C CA . SER A 1 88 ? 0.562 11.363 -19.814 1.00 83.12 88 SER A CA 1
ATOM 674 C C . SER A 1 88 ? 1.194 10.346 -20.765 1.00 83.12 88 SER A C 1
ATOM 676 O O . SER A 1 88 ? 2.383 10.433 -21.061 1.00 83.12 88 SER A O 1
ATOM 678 N N . GLY A 1 89 ? 0.385 9.412 -21.271 1.00 83.88 89 GLY A N 1
ATOM 679 C CA . GLY A 1 89 ? 0.831 8.364 -22.197 1.00 83.88 89 GLY A CA 1
ATOM 680 C C . GLY A 1 89 ? 1.504 7.159 -21.531 1.00 83.88 89 GLY A C 1
ATOM 681 O O . GLY A 1 89 ? 1.880 6.226 -22.234 1.00 83.88 89 GLY A O 1
ATOM 682 N N . GLU A 1 90 ? 1.624 7.155 -20.203 1.00 88.50 90 GLU A N 1
ATOM 683 C CA . GLU A 1 90 ? 2.157 6.035 -19.428 1.00 88.50 90 GLU A CA 1
ATOM 684 C C . GLU A 1 90 ? 1.021 5.251 -18.761 1.00 88.50 90 GLU A C 1
ATOM 686 O O . GLU A 1 90 ? -0.045 5.794 -18.458 1.00 88.50 90 GLU A O 1
ATOM 691 N N . VAL A 1 91 ? 1.252 3.961 -18.516 1.00 91.69 91 VAL A N 1
ATOM 692 C CA . VAL A 1 91 ? 0.328 3.130 -17.736 1.00 91.69 91 VAL A CA 1
ATOM 693 C C . VAL A 1 91 ? 0.570 3.403 -16.253 1.00 91.69 91 VAL A C 1
ATOM 695 O O . VAL A 1 91 ? 1.686 3.230 -15.765 1.00 91.69 91 VAL A O 1
ATOM 698 N N . ALA A 1 92 ? -0.474 3.821 -15.539 1.00 96.19 92 ALA A N 1
ATOM 699 C CA . ALA A 1 92 ? -0.442 4.008 -14.092 1.00 96.19 92 ALA A CA 1
ATOM 700 C C . ALA A 1 92 ? -0.797 2.698 -13.356 1.00 96.19 92 ALA A C 1
ATOM 702 O O . ALA A 1 92 ? -1.549 1.878 -13.897 1.00 96.19 92 ALA A O 1
ATOM 703 N N . PRO A 1 93 ? -0.287 2.477 -12.129 1.00 97.75 93 PRO A N 1
ATOM 704 C CA . PRO A 1 93 ? -0.674 1.314 -11.339 1.00 97.75 93 PRO A CA 1
ATOM 705 C C . PRO A 1 93 ? -2.150 1.397 -10.937 1.00 97.75 93 PRO A C 1
ATOM 707 O O . PRO A 1 93 ? -2.715 2.478 -10.786 1.00 97.75 93 PRO A O 1
ATOM 710 N N . THR A 1 94 ? -2.794 0.249 -10.722 1.00 98.19 94 THR A N 1
ATOM 711 C CA . THR A 1 94 ? -4.202 0.226 -10.290 1.00 98.19 94 THR A CA 1
ATOM 712 C C . THR A 1 94 ? -4.356 0.768 -8.874 1.00 98.19 94 THR A C 1
ATOM 714 O O . THR A 1 94 ? -5.336 1.455 -8.573 1.00 98.19 94 THR A O 1
ATOM 717 N N . TYR A 1 95 ? -3.377 0.479 -8.016 1.00 98.69 95 TYR A N 1
ATOM 718 C CA . TYR A 1 95 ? -3.303 1.037 -6.677 1.00 98.69 95 TYR A CA 1
ATOM 719 C C . TYR A 1 95 ? -1.894 1.498 -6.328 1.00 98.69 95 TYR A C 1
ATOM 721 O O . TYR A 1 95 ? -0.902 0.942 -6.800 1.00 98.69 95 TYR A O 1
ATOM 729 N N . ILE A 1 96 ? -1.825 2.460 -5.419 1.00 98.62 96 ILE A N 1
ATOM 730 C CA . ILE A 1 96 ? -0.632 2.713 -4.614 1.00 98.62 96 ILE A CA 1
ATOM 731 C C . ILE A 1 96 ? -0.955 2.435 -3.145 1.00 98.62 96 ILE A C 1
ATOM 733 O O . ILE A 1 96 ? -2.091 2.640 -2.717 1.00 98.62 96 ILE A O 1
ATOM 737 N N . ASP A 1 97 ? 0.021 1.958 -2.380 1.00 98.75 97 ASP A N 1
ATOM 738 C CA . ASP A 1 97 ? -0.085 1.790 -0.925 1.00 98.75 97 ASP A CA 1
ATOM 739 C C . ASP A 1 97 ? 0.782 2.843 -0.227 1.00 98.75 97 ASP A C 1
ATOM 741 O O . ASP A 1 97 ? 1.960 2.987 -0.559 1.00 98.75 97 ASP A O 1
ATOM 745 N N . PHE A 1 98 ? 0.184 3.576 0.715 1.00 98.56 98 PHE A N 1
ATOM 746 C CA . PHE A 1 98 ? 0.862 4.589 1.519 1.00 98.56 98 PHE A CA 1
ATOM 747 C C . PHE A 1 98 ? 0.429 4.504 2.985 1.00 98.56 98 PHE A C 1
ATOM 749 O O . PHE A 1 98 ? -0.744 4.279 3.296 1.00 98.56 98 PHE A O 1
ATOM 756 N N . GLU A 1 99 ? 1.361 4.712 3.907 1.00 98.44 99 GLU A N 1
ATOM 757 C CA . GLU A 1 99 ? 1.109 4.595 5.338 1.00 98.44 99 GLU A CA 1
ATOM 758 C C . GLU A 1 99 ? 0.286 5.780 5.849 1.00 98.44 99 GLU A C 1
ATOM 760 O O . GLU A 1 99 ? 0.617 6.955 5.644 1.00 98.44 99 GLU A O 1
ATOM 765 N N . LEU A 1 100 ? -0.769 5.484 6.612 1.00 98.44 100 LEU A N 1
ATOM 766 C CA . LEU A 1 100 ? -1.612 6.495 7.249 1.00 98.44 100 LEU A CA 1
ATOM 767 C C . LEU A 1 100 ? -0.778 7.445 8.116 1.00 98.44 100 LEU A C 1
ATOM 769 O O . LEU A 1 100 ? -1.001 8.657 8.101 1.00 98.44 100 LEU A O 1
ATOM 773 N N . ALA A 1 101 ? 0.173 6.895 8.877 1.00 97.25 101 ALA A N 1
ATOM 774 C CA . ALA A 1 101 ? 1.015 7.676 9.771 1.00 97.25 101 ALA A CA 1
ATOM 775 C C . ALA A 1 101 ? 1.847 8.712 9.003 1.00 97.25 101 ALA A C 1
ATOM 777 O O . ALA A 1 101 ? 1.999 9.838 9.472 1.00 97.25 101 ALA A O 1
ATOM 778 N N . ASP A 1 102 ? 2.346 8.359 7.820 1.00 96.56 102 ASP A N 1
ATOM 779 C CA . ASP A 1 102 ? 3.197 9.225 7.009 1.00 96.56 102 ASP A CA 1
ATOM 780 C C . ASP A 1 102 ? 2.355 10.303 6.313 1.00 96.56 1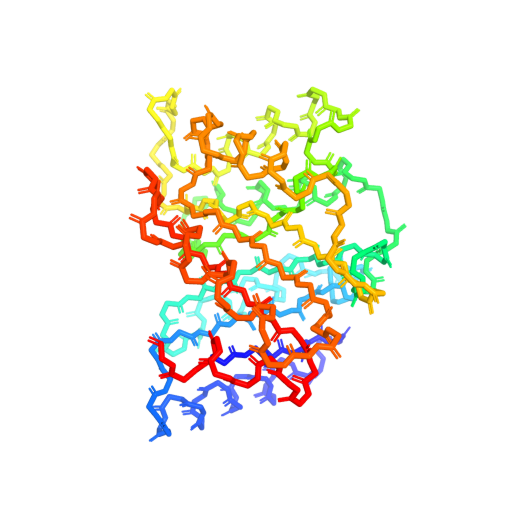02 ASP A C 1
ATOM 782 O O . ASP A 1 102 ? 2.697 11.487 6.364 1.00 96.56 102 ASP A O 1
ATOM 786 N N . MET A 1 103 ? 1.176 9.935 5.795 1.00 96.62 103 MET A N 1
ATOM 787 C CA . MET A 1 103 ? 0.223 10.887 5.211 1.00 96.62 103 MET A CA 1
ATOM 788 C C . MET A 1 103 ? -0.259 11.917 6.247 1.00 96.62 103 MET A C 1
ATOM 790 O O . MET A 1 103 ? -0.502 13.084 5.933 1.00 96.62 103 MET A O 1
ATOM 794 N N . GLN A 1 104 ? -0.423 11.508 7.507 1.00 95.44 104 GLN A N 1
ATOM 795 C CA . GLN A 1 104 ? -0.898 12.392 8.571 1.00 95.44 104 GLN A CA 1
ATOM 796 C C . GLN A 1 104 ? 0.159 13.384 9.071 1.00 95.44 104 GLN A C 1
ATOM 798 O O . GLN A 1 104 ? -0.218 14.416 9.627 1.00 95.44 104 GLN A O 1
ATOM 803 N N . ARG A 1 105 ? 1.454 13.126 8.847 1.00 92.19 105 ARG A N 1
ATOM 804 C CA . ARG A 1 105 ? 2.541 13.999 9.325 1.00 92.19 105 ARG A CA 1
ATOM 805 C C . ARG A 1 105 ? 2.640 15.329 8.591 1.00 92.19 105 ARG A C 1
ATOM 807 O O . ARG A 1 105 ? 3.158 16.283 9.163 1.00 92.19 105 ARG A O 1
ATOM 814 N N . SER A 1 106 ? 2.184 15.404 7.343 1.00 93.94 106 SER A N 1
ATOM 815 C CA . SER A 1 106 ? 2.357 16.599 6.519 1.00 93.94 106 SER A CA 1
ATOM 816 C C . SER A 1 106 ? 1.148 16.851 5.631 1.00 93.94 106 SER A C 1
ATOM 818 O O . SER A 1 106 ? 0.755 16.006 4.829 1.00 93.94 106 SER A O 1
ATOM 820 N N . ALA A 1 107 ? 0.587 18.059 5.733 1.00 93.69 107 ALA A N 1
ATOM 821 C CA . ALA A 1 107 ? -0.480 18.506 4.841 1.00 93.69 107 ALA A CA 1
ATOM 822 C C . ALA A 1 107 ? -0.019 18.547 3.374 1.00 93.69 107 ALA A C 1
ATOM 824 O O . ALA A 1 107 ? -0.802 18.226 2.489 1.00 93.69 107 ALA A O 1
ATOM 825 N N . ASN A 1 108 ? 1.257 18.868 3.126 1.00 93.00 108 ASN A N 1
ATOM 826 C CA . ASN A 1 108 ? 1.841 18.859 1.784 1.00 93.00 108 ASN A CA 1
ATOM 827 C C . ASN A 1 108 ? 1.907 17.434 1.209 1.00 93.00 108 ASN A C 1
ATOM 829 O O . ASN A 1 108 ? 1.522 17.216 0.066 1.00 93.00 108 ASN A O 1
ATOM 833 N N . VAL A 1 109 ? 2.334 16.451 2.014 1.00 94.88 109 VAL A N 1
ATOM 834 C CA . VAL A 1 109 ? 2.350 15.036 1.595 1.00 94.88 109 VAL A CA 1
ATOM 835 C C . VAL A 1 109 ? 0.938 14.563 1.269 1.00 94.88 109 VAL A C 1
ATOM 837 O O . VAL A 1 109 ? 0.719 14.004 0.199 1.00 94.88 109 VAL A O 1
ATOM 840 N N . ARG A 1 110 ? -0.034 14.850 2.145 1.00 95.38 110 ARG A N 1
ATOM 841 C CA . ARG A 1 110 ? -1.444 14.524 1.896 1.00 95.38 110 ARG A CA 1
ATOM 842 C C . ARG A 1 110 ? -1.950 15.139 0.593 1.00 95.38 110 ARG A C 1
ATOM 844 O O . ARG A 1 110 ? -2.475 14.416 -0.241 1.00 95.38 110 ARG A O 1
ATOM 851 N N . GLN A 1 111 ? -1.755 16.444 0.405 1.00 93.12 111 GLN A N 1
ATOM 852 C CA . GLN A 1 111 ? -2.227 17.145 -0.786 1.00 93.12 111 GLN A CA 1
ATOM 853 C C . GLN A 1 111 ? -1.623 16.553 -2.063 1.00 93.12 111 GLN A C 1
ATOM 855 O O . GLN A 1 111 ? -2.343 16.328 -3.029 1.00 93.12 111 GLN A O 1
ATOM 860 N N . LYS A 1 112 ? -0.315 16.265 -2.077 1.00 92.94 112 LYS A N 1
ATOM 861 C CA . LYS A 1 112 ? 0.324 15.643 -3.241 1.00 92.94 112 LYS A CA 1
ATOM 862 C C . LYS A 1 112 ? -0.199 14.229 -3.496 1.00 92.94 112 LYS A C 1
ATOM 864 O O . LYS A 1 112 ? -0.491 13.913 -4.642 1.00 92.94 112 LYS A O 1
ATOM 869 N N . LEU A 1 113 ? -0.388 13.404 -2.461 1.00 94.62 113 LEU A N 1
ATOM 870 C CA . LEU A 1 113 ? -0.987 12.070 -2.616 1.00 94.62 113 LEU A CA 1
ATOM 871 C C . LEU A 1 113 ? -2.394 12.141 -3.209 1.00 94.62 113 LEU A C 1
ATOM 873 O O . LEU A 1 113 ? -2.711 11.365 -4.105 1.00 94.62 113 LEU A O 1
ATOM 877 N N . GLU A 1 114 ? -3.216 13.086 -2.755 1.00 95.00 114 GLU A N 1
ATOM 878 C CA . GLU A 1 114 ? -4.569 13.304 -3.275 1.00 95.00 114 GLU A CA 1
ATOM 879 C C . GLU A 1 114 ? -4.557 13.652 -4.771 1.00 95.00 114 GLU A C 1
ATOM 881 O O . GLU A 1 114 ? -5.397 13.159 -5.515 1.00 95.00 114 GLU A O 1
ATOM 886 N N . LEU A 1 115 ? -3.548 14.381 -5.2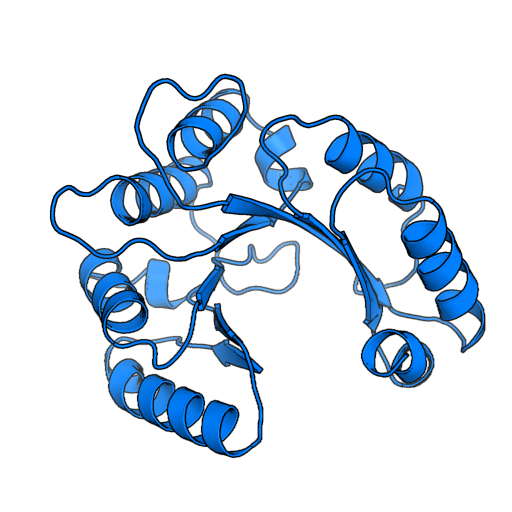67 1.00 92.75 115 LEU A N 1
ATOM 887 C CA . LEU A 1 115 ? -3.371 14.633 -6.708 1.00 92.75 115 LEU A CA 1
ATOM 888 C C . LEU A 1 115 ? -3.045 13.368 -7.524 1.00 92.75 115 LEU A C 1
ATOM 890 O O . LEU A 1 115 ? -3.222 13.373 -8.744 1.00 92.75 115 LEU A O 1
ATOM 894 N N . CYS A 1 116 ? -2.561 12.305 -6.874 1.00 90.38 116 CYS A N 1
ATOM 895 C CA . CYS A 1 116 ? -2.122 11.064 -7.516 1.00 90.38 116 CYS A CA 1
ATOM 896 C C . CYS A 1 116 ? -3.231 10.023 -7.665 1.00 90.38 116 CYS A C 1
ATOM 898 O O . CYS A 1 116 ? -3.002 9.015 -8.335 1.00 90.38 116 CYS A O 1
ATOM 900 N N . VAL A 1 117 ? -4.378 10.203 -7.000 1.00 96.12 117 VAL A N 1
ATOM 901 C CA . VAL A 1 117 ? -5.379 9.140 -6.837 1.00 96.12 117 VAL A CA 1
ATOM 902 C C . VAL A 1 117 ? -6.801 9.612 -7.119 1.00 96.12 117 VAL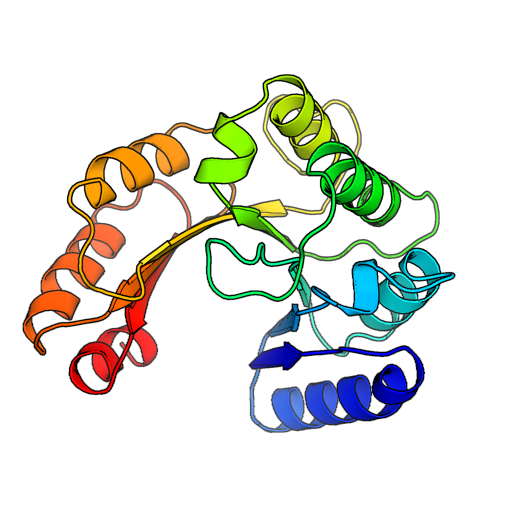 A C 1
ATOM 904 O O . VAL A 1 117 ? -7.125 10.796 -7.046 1.00 96.12 117 VAL A O 1
ATOM 907 N N . GLU A 1 118 ? -7.668 8.667 -7.451 1.00 96.31 118 GLU A N 1
ATOM 908 C CA . GLU A 1 118 ? -9.100 8.871 -7.609 1.00 96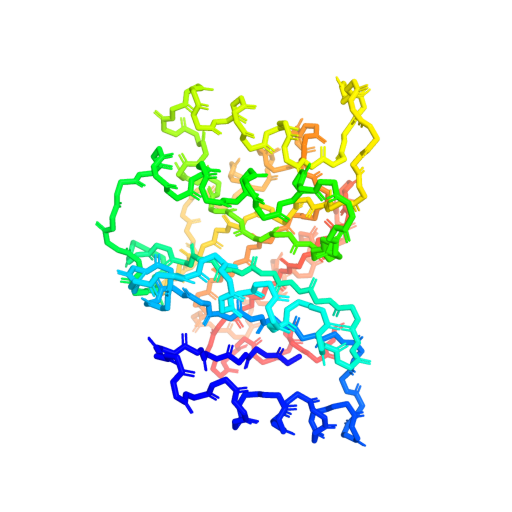.31 118 GLU A CA 1
ATOM 909 C C . GLU A 1 118 ? -9.762 9.115 -6.246 1.00 96.31 118 GLU A C 1
ATOM 911 O O . GLU A 1 118 ? -9.617 8.318 -5.317 1.00 96.31 118 GLU A O 1
ATOM 916 N N . HIS A 1 119 ? -10.516 10.210 -6.137 1.00 95.44 119 HIS A N 1
ATOM 917 C CA . HIS A 1 119 ? -11.377 10.518 -4.995 1.00 95.44 119 HIS A CA 1
ATOM 918 C C . HIS A 1 119 ? -12.452 11.547 -5.405 1.00 95.44 119 HIS A C 1
ATOM 920 O O . HIS A 1 119 ? -12.297 12.198 -6.439 1.00 95.44 119 HIS A O 1
ATOM 926 N N . PRO A 1 120 ? -13.530 11.757 -4.621 1.00 92.75 120 PRO A N 1
ATOM 927 C CA . PRO A 1 120 ? -14.636 12.647 -5.009 1.00 92.75 120 PRO A CA 1
ATOM 928 C C . PRO A 1 120 ? -14.246 14.104 -5.311 1.00 92.75 120 PRO A C 1
ATOM 930 O O . PRO A 1 120 ? -14.935 14.781 -6.068 1.00 92.75 120 PRO A O 1
ATOM 933 N N . GLY A 1 121 ? -13.155 14.593 -4.716 1.00 90.31 121 GLY A N 1
ATOM 934 C CA . GLY A 1 121 ? -12.626 15.945 -4.930 1.00 90.31 121 GLY A CA 1
ATOM 935 C C . GLY A 1 121 ? -11.587 16.048 -6.050 1.00 90.31 121 GLY A C 1
ATOM 936 O O . GLY A 1 121 ? -11.030 17.126 -6.253 1.00 90.31 121 GLY A O 1
ATOM 937 N N . GLN A 1 122 ? -11.290 14.949 -6.746 1.00 92.25 122 GLN A N 1
ATOM 938 C CA . GLN A 1 122 ? -10.257 14.916 -7.771 1.00 92.25 122 GLN A CA 1
ATOM 939 C C . GLN A 1 122 ? -10.706 15.689 -9.019 1.00 92.25 122 GLN A C 1
ATOM 941 O O . GLN A 1 122 ? -11.783 15.462 -9.568 1.00 92.25 122 GLN A O 1
ATOM 946 N N . VAL A 1 123 ? -9.843 16.585 -9.499 1.00 88.50 123 VAL A N 1
ATOM 947 C CA . VAL A 1 123 ? -10.099 17.417 -10.688 1.00 88.50 123 VAL A CA 1
ATOM 948 C C . VAL A 1 123 ? -9.466 16.849 -11.959 1.00 88.50 123 VAL A C 1
ATOM 950 O O . VAL A 1 123 ? -9.894 17.179 -13.063 1.00 88.50 123 VAL A O 1
ATOM 953 N N . ARG A 1 124 ? -8.437 16.005 -11.826 1.00 85.62 124 ARG A N 1
ATOM 954 C CA . ARG A 1 124 ? -7.744 15.355 -12.948 1.00 85.62 124 ARG A CA 1
ATOM 955 C C . ARG A 1 124 ? -8.358 13.981 -13.215 1.00 85.62 124 ARG A C 1
ATOM 957 O O . ARG A 1 124 ? -8.748 13.282 -12.291 1.00 85.62 124 ARG A O 1
ATOM 964 N N . THR A 1 125 ? -8.396 13.535 -14.467 1.00 84.62 125 THR A N 1
ATOM 965 C CA . THR A 1 125 ? -8.766 12.141 -14.753 1.00 84.62 125 THR A CA 1
ATOM 966 C C . THR A 1 125 ? -7.625 11.220 -14.324 1.00 84.62 125 THR A C 1
ATOM 968 O O . THR A 1 125 ? -6.633 11.085 -15.038 1.00 84.62 125 THR A O 1
ATOM 971 N N . VAL A 1 126 ? -7.760 10.617 -13.144 1.00 89.38 126 VAL A N 1
ATOM 972 C CA . VAL A 1 126 ? -6.790 9.694 -12.545 1.00 89.38 126 VAL A CA 1
ATOM 973 C C . VAL A 1 126 ? -7.512 8.397 -12.196 1.00 89.38 126 VAL A C 1
ATOM 975 O O . VAL A 1 126 ? -8.563 8.442 -11.568 1.00 89.38 126 VAL A O 1
ATOM 978 N N . GLY A 1 127 ? -6.969 7.255 -12.628 1.00 91.56 127 GLY A N 1
ATOM 979 C CA . GLY A 1 127 ? -7.548 5.928 -12.359 1.00 91.56 127 GLY A CA 1
ATOM 980 C C . GLY A 1 127 ? -6.885 5.159 -11.211 1.00 91.56 127 GLY A C 1
ATOM 981 O O . GLY A 1 127 ? -7.401 4.127 -10.784 1.00 91.56 127 GLY A O 1
ATOM 982 N N . THR A 1 128 ? -5.735 5.627 -10.718 1.00 97.62 128 THR A N 1
ATOM 983 C CA . THR A 1 128 ? -5.035 5.021 -9.578 1.00 97.62 128 THR A CA 1
ATOM 984 C C . THR A 1 128 ? -5.844 5.219 -8.304 1.00 97.62 128 THR A C 1
ATOM 986 O O . THR A 1 128 ? -6.328 6.315 -8.046 1.00 97.62 128 THR A O 1
ATOM 989 N N . ARG A 1 129 ? -5.950 4.196 -7.456 1.00 98.19 129 ARG A N 1
ATOM 990 C CA . ARG A 1 129 ? -6.662 4.274 -6.169 1.00 98.19 129 ARG A CA 1
ATOM 991 C C . ARG A 1 129 ? -5.709 4.103 -4.987 1.00 98.19 129 ARG A C 1
ATOM 993 O O . ARG A 1 129 ? -4.717 3.384 -5.083 1.00 98.19 129 ARG A O 1
ATOM 1000 N N . LEU A 1 130 ? -6.006 4.740 -3.857 1.00 98.62 130 LEU A N 1
ATOM 1001 C CA . LEU A 1 130 ? -5.143 4.680 -2.674 1.00 98.62 130 LEU A CA 1
ATOM 1002 C C . LEU A 1 130 ? -5.537 3.544 -1.730 1.00 98.62 130 LEU A C 1
ATOM 1004 O O . LEU A 1 130 ? -6.678 3.470 -1.265 1.00 98.62 130 LEU A O 1
ATOM 1008 N N . ILE A 1 131 ? -4.558 2.719 -1.378 1.00 98.88 131 ILE A N 1
ATOM 1009 C CA . ILE A 1 131 ? -4.587 1.885 -0.183 1.00 98.88 131 ILE A CA 1
ATOM 1010 C C . ILE A 1 131 ? -3.919 2.689 0.935 1.00 98.88 131 ILE A C 1
ATOM 1012 O O . ILE A 1 131 ? -2.727 2.979 0.849 1.00 98.88 131 ILE A O 1
ATOM 1016 N N . LEU A 1 132 ? -4.666 3.046 1.983 1.00 98.69 132 LEU A N 1
ATOM 1017 C CA . LEU A 1 132 ? -4.058 3.584 3.201 1.00 98.69 132 LEU A CA 1
ATOM 1018 C C . LEU A 1 132 ? -3.798 2.456 4.174 1.00 98.69 132 LEU A C 1
ATOM 1020 O O . LEU A 1 132 ? -4.728 1.746 4.554 1.00 98.69 132 LEU A O 1
ATOM 1024 N N . SER A 1 133 ? -2.545 2.313 4.586 1.00 98.75 133 SER A N 1
ATOM 1025 C CA . SER A 1 133 ? -2.109 1.178 5.385 1.00 98.75 133 SER A CA 1
ATOM 1026 C C . SER A 1 133 ? -1.563 1.566 6.760 1.00 98.75 133 SER A C 1
ATOM 1028 O O . SER A 1 133 ? -1.195 2.715 7.007 1.00 98.75 133 SER A O 1
ATOM 1030 N N . ALA A 1 134 ? -1.578 0.613 7.689 1.00 98.56 134 ALA A N 1
ATOM 1031 C CA . ALA A 1 134 ? -0.894 0.706 8.973 1.00 98.56 134 ALA A CA 1
ATOM 1032 C C . ALA A 1 134 ? -0.453 -0.689 9.428 1.00 98.56 134 ALA A C 1
ATOM 1034 O O . ALA A 1 134 ? -1.256 -1.631 9.410 1.00 98.56 134 ALA A O 1
ATOM 1035 N N . HIS A 1 135 ? 0.800 -0.807 9.862 1.00 98.31 135 HIS A N 1
ATOM 1036 C CA . HIS A 1 135 ? 1.413 -2.070 10.265 1.00 98.31 135 HIS A CA 1
ATOM 1037 C C . HIS A 1 135 ? 1.955 -1.996 11.697 1.00 98.31 135 HIS A C 1
ATOM 1039 O O . HIS A 1 135 ? 2.643 -1.045 12.059 1.00 98.31 135 HIS A O 1
ATOM 1045 N N . ASP A 1 136 ? 1.684 -3.020 12.508 1.00 97.81 136 ASP A N 1
ATOM 1046 C CA . ASP A 1 136 ? 2.287 -3.188 13.837 1.00 97.81 136 ASP A CA 1
ATOM 1047 C C . ASP A 1 136 ? 2.877 -4.598 13.989 1.00 97.81 136 ASP A C 1
ATOM 1049 O O . ASP A 1 136 ? 2.169 -5.608 14.048 1.00 97.81 136 ASP A O 1
ATOM 1053 N N . PHE A 1 137 ? 4.205 -4.680 14.015 1.00 96.75 137 PHE A N 1
ATOM 1054 C CA . PHE A 1 137 ? 4.939 -5.948 14.063 1.00 96.75 137 PHE A CA 1
ATOM 1055 C C . PHE A 1 137 ? 5.074 -6.525 15.477 1.00 96.75 137 PHE A C 1
ATOM 1057 O O . PHE A 1 137 ? 5.490 -7.677 15.619 1.00 96.75 137 PHE A O 1
ATOM 1064 N N . GLU A 1 138 ? 4.689 -5.773 16.508 1.00 96.06 138 GLU A N 1
ATOM 1065 C CA . GLU A 1 138 ? 4.785 -6.192 17.907 1.00 96.06 138 GLU A CA 1
ATOM 1066 C C . GLU A 1 138 ? 3.462 -6.772 18.409 1.00 96.06 138 GLU A C 1
ATOM 1068 O O . GLU A 1 138 ? 3.441 -7.778 19.123 1.00 96.06 138 GLU A O 1
ATOM 1073 N N . GLY A 1 139 ? 2.334 -6.192 18.004 1.00 96.62 139 GLY A N 1
ATOM 1074 C CA . GLY A 1 139 ? 1.030 -6.681 18.422 1.00 96.62 139 GLY A CA 1
ATOM 1075 C C . GLY A 1 139 ? -0.127 -5.824 17.943 1.00 96.62 139 GLY A C 1
ATOM 1076 O O . GLY A 1 139 ? 0.032 -4.912 17.148 1.00 96.62 139 GLY A O 1
ATOM 1077 N N . ARG A 1 140 ? -1.327 -6.094 18.464 1.00 96.44 140 ARG A N 1
ATOM 1078 C CA . ARG A 1 140 ? -2.506 -5.250 18.235 1.00 96.44 140 ARG A CA 1
ATOM 1079 C C . ARG A 1 140 ? -2.250 -3.839 18.802 1.00 96.44 140 ARG A C 1
ATOM 1081 O O . ARG A 1 140 ? -2.199 -3.704 20.030 1.00 96.44 140 ARG A O 1
ATOM 1088 N N . PRO A 1 141 ? -2.152 -2.778 17.975 1.00 95.62 141 PRO A N 1
ATOM 1089 C CA . PRO A 1 141 ? -1.811 -1.447 18.465 1.00 95.62 141 PRO A CA 1
ATOM 1090 C C . PRO A 1 141 ? -2.964 -0.846 19.265 1.00 95.62 141 PRO A C 1
ATOM 1092 O O . PRO A 1 141 ? -4.129 -0.969 18.885 1.00 95.62 141 PRO A O 1
ATOM 1095 N N . ALA A 1 142 ? -2.675 -0.101 20.335 1.00 97.12 142 ALA A N 1
ATOM 1096 C CA . ALA A 1 142 ? -3.710 0.639 21.074 1.00 97.12 142 ALA A CA 1
ATOM 1097 C C . ALA A 1 142 ? -4.476 1.630 20.169 1.00 97.12 142 ALA A C 1
ATOM 1099 O O . ALA A 1 142 ? -5.650 1.915 20.395 1.00 97.12 142 ALA A O 1
ATOM 1100 N N . SER A 1 143 ? -3.823 2.112 19.109 1.00 96.69 143 SER A N 1
ATOM 1101 C CA . SER A 1 143 ? -4.367 3.033 18.117 1.00 96.69 143 SER A CA 1
ATOM 1102 C C . SER A 1 143 ? -5.231 2.409 17.025 1.00 96.69 143 SER A C 1
ATOM 1104 O O . SER A 1 143 ? -5.766 3.182 16.233 1.00 96.69 143 SER A O 1
ATOM 1106 N N . LEU A 1 144 ? -5.388 1.080 16.977 1.00 97.44 144 LEU A N 1
ATOM 1107 C CA . LEU A 1 144 ? -6.021 0.374 15.854 1.00 97.44 144 LEU A CA 1
ATOM 1108 C C . LEU A 1 144 ? -7.349 1.007 15.421 1.00 97.44 144 LEU A C 1
ATOM 1110 O O . LEU A 1 144 ? -7.498 1.402 14.271 1.00 97.44 144 LEU A O 1
ATOM 1114 N N . LEU A 1 145 ? -8.285 1.178 16.358 1.00 97.56 145 LEU A N 1
ATOM 1115 C CA . LEU A 1 145 ? -9.612 1.725 16.054 1.00 97.56 145 LEU A CA 1
ATOM 1116 C C . LEU A 1 145 ? -9.547 3.179 15.576 1.00 97.56 145 LEU A C 1
ATOM 1118 O O . LEU A 1 145 ? -10.269 3.559 14.665 1.00 97.56 145 LEU A O 1
ATOM 1122 N N . ARG A 1 146 ? -8.638 3.988 16.135 1.00 97.88 146 ARG A N 1
ATOM 1123 C CA . ARG A 1 146 ? -8.434 5.372 15.685 1.00 97.88 146 ARG A CA 1
ATOM 1124 C C . ARG A 1 146 ? -7.892 5.414 14.255 1.00 97.88 146 ARG A C 1
ATOM 1126 O O . ARG A 1 146 ? -8.333 6.239 13.464 1.00 97.88 146 ARG A O 1
ATOM 1133 N N . GLN A 1 147 ? -6.929 4.550 13.936 1.00 97.88 147 GLN A N 1
ATOM 1134 C CA . GLN A 1 147 ? -6.364 4.441 12.588 1.00 97.88 147 GLN A CA 1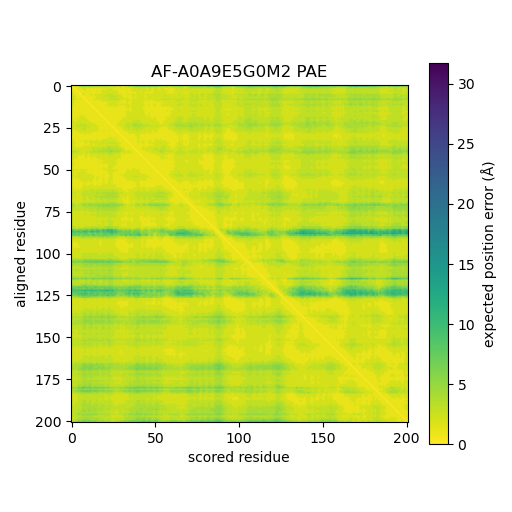
ATOM 1135 C C . GLN A 1 147 ? -7.429 3.961 11.596 1.00 97.88 147 GLN A C 1
ATOM 1137 O O . GLN A 1 147 ? -7.578 4.554 10.533 1.00 97.88 147 GLN A O 1
ATOM 1142 N N . TRP A 1 148 ? -8.219 2.960 11.986 1.00 97.81 148 TRP A N 1
ATOM 1143 C CA . TRP A 1 148 ? -9.333 2.435 11.201 1.00 97.81 148 TRP A CA 1
ATOM 1144 C C . TRP A 1 148 ? -10.379 3.506 10.875 1.00 97.81 148 TRP A C 1
ATOM 1146 O O . TRP A 1 148 ? -10.704 3.707 9.707 1.00 97.81 148 TRP A O 1
ATOM 1156 N N . THR A 1 149 ? -10.848 4.252 11.881 1.00 97.75 149 THR A N 1
ATOM 1157 C CA . THR A 1 149 ? -11.784 5.367 11.678 1.00 97.75 149 THR A CA 1
ATOM 1158 C C . THR A 1 149 ? -11.183 6.442 10.774 1.00 97.75 149 THR A C 1
ATOM 1160 O O . THR A 1 149 ? -11.838 6.872 9.832 1.00 97.75 149 THR A O 1
ATOM 1163 N N . ALA A 1 150 ? -9.917 6.819 10.979 1.00 98.00 150 ALA A N 1
ATOM 1164 C CA . ALA A 1 150 ? -9.263 7.819 10.136 1.00 98.00 150 ALA A CA 1
ATOM 1165 C C . ALA A 1 150 ? -9.165 7.384 8.660 1.00 98.00 150 ALA A C 1
ATOM 1167 O O . ALA A 1 150 ? -9.348 8.205 7.766 1.00 98.00 150 ALA A O 1
ATOM 1168 N N . MET A 1 151 ? -8.907 6.099 8.387 1.00 98.12 151 MET A N 1
ATOM 1169 C CA . MET A 1 151 ? -8.923 5.559 7.019 1.00 98.12 151 MET A CA 1
ATOM 1170 C C . MET A 1 151 ? -10.339 5.530 6.432 1.00 98.12 151 MET A C 1
ATOM 1172 O O . MET A 1 151 ? -10.519 5.811 5.247 1.00 98.12 151 MET A O 1
ATOM 1176 N N . ALA A 1 152 ? -11.343 5.197 7.246 1.00 96.81 152 ALA A N 1
ATOM 1177 C CA . ALA A 1 152 ? -12.741 5.192 6.833 1.00 96.81 152 ALA A CA 1
ATOM 1178 C C . ALA A 1 152 ? -13.231 6.599 6.444 1.00 96.81 152 ALA A C 1
ATOM 1180 O O . ALA A 1 152 ? -13.924 6.745 5.439 1.00 96.81 152 ALA A O 1
ATOM 1181 N N . GLU A 1 153 ? -12.824 7.625 7.190 1.00 96.88 153 GLU A N 1
ATOM 1182 C CA . GLU A 1 153 ? -13.221 9.023 6.979 1.00 96.88 153 GLU A CA 1
ATOM 1183 C C . GLU A 1 153 ? -12.428 9.731 5.869 1.00 96.88 153 GLU A C 1
ATOM 1185 O O . GLU A 1 153 ? -12.918 10.693 5.288 1.00 96.88 153 GLU A O 1
ATOM 1190 N N . ALA A 1 154 ? -11.217 9.276 5.540 1.00 96.81 154 ALA A N 1
ATOM 1191 C CA . ALA A 1 154 ? -10.384 9.928 4.530 1.00 96.81 154 ALA A CA 1
ATOM 1192 C C . ALA A 1 154 ? -10.919 9.694 3.108 1.00 96.81 154 ALA A C 1
ATOM 1194 O O . ALA A 1 154 ? -10.807 8.583 2.597 1.00 96.81 154 ALA A O 1
ATOM 1195 N N . ASP A 1 155 ? -11.445 10.721 2.436 1.00 96.12 155 ASP A N 1
ATOM 1196 C CA . ASP A 1 155 ? -12.019 10.619 1.079 1.00 96.12 155 ASP A CA 1
ATOM 1197 C C . ASP A 1 155 ? -11.085 9.964 0.056 1.00 96.12 155 ASP A C 1
ATOM 1199 O O . ASP A 1 155 ? -11.531 9.152 -0.752 1.00 96.12 155 ASP A O 1
ATOM 1203 N N . ALA A 1 156 ? -9.787 10.265 0.127 1.00 96.75 156 ALA A N 1
ATOM 1204 C CA . ALA A 1 156 ? -8.782 9.695 -0.765 1.00 96.75 156 ALA A CA 1
ATOM 1205 C C . ALA A 1 156 ? -8.526 8.200 -0.543 1.00 96.75 156 ALA A C 1
ATOM 1207 O O . ALA A 1 156 ? -8.026 7.525 -1.435 1.00 96.75 156 ALA A O 1
ATOM 1208 N N . CYS A 1 157 ? -8.866 7.668 0.633 1.00 98.12 157 CYS A N 1
ATOM 1209 C CA . CYS A 1 157 ? -8.721 6.253 0.943 1.00 98.12 157 CYS A CA 1
ATOM 1210 C C . CYS A 1 157 ? -9.775 5.438 0.188 1.00 98.12 157 CYS A C 1
ATOM 1212 O O . CYS A 1 157 ? -10.961 5.480 0.535 1.00 98.12 157 CYS A O 1
ATOM 1214 N N . ALA A 1 158 ? -9.330 4.668 -0.805 1.00 98.31 158 ALA A N 1
ATOM 1215 C CA . ALA A 1 158 ? -10.171 3.726 -1.534 1.00 98.31 158 ALA A CA 1
ATOM 1216 C C . ALA A 1 158 ? -10.227 2.355 -0.845 1.00 98.31 158 ALA A C 1
ATOM 1218 O O . ALA A 1 158 ? -11.263 1.690 -0.883 1.00 98.31 158 ALA A O 1
ATOM 1219 N N . VAL A 1 159 ? -9.125 1.932 -0.215 1.00 98.69 159 VAL A N 1
ATOM 1220 C CA . VAL A 1 159 ? -9.037 0.681 0.550 1.00 98.69 159 VAL A CA 1
ATOM 1221 C C . VAL A 1 159 ? -8.320 0.932 1.875 1.00 98.69 159 VAL A C 1
ATOM 1223 O O . VAL A 1 159 ? -7.169 1.366 1.886 1.00 98.69 159 VAL A O 1
ATOM 1226 N N . ALA A 1 160 ? -8.971 0.621 2.995 1.00 98.69 160 ALA A N 1
ATOM 1227 C CA . ALA A 1 160 ? -8.341 0.675 4.314 1.00 98.69 160 ALA A CA 1
ATOM 1228 C C . ALA A 1 160 ? -7.569 -0.624 4.586 1.00 98.69 160 ALA A C 1
ATOM 1230 O O . ALA A 1 160 ? -8.141 -1.710 4.494 1.00 98.69 160 ALA A O 1
ATOM 1231 N N . LYS A 1 161 ? -6.286 -0.540 4.935 1.00 98.75 161 LYS A N 1
ATOM 1232 C CA . LYS A 1 161 ? -5.439 -1.703 5.219 1.00 98.75 161 LYS A CA 1
ATOM 1233 C C . LYS A 1 161 ? -4.857 -1.614 6.622 1.00 98.75 161 LYS A C 1
ATOM 1235 O O . LYS A 1 161 ? -4.1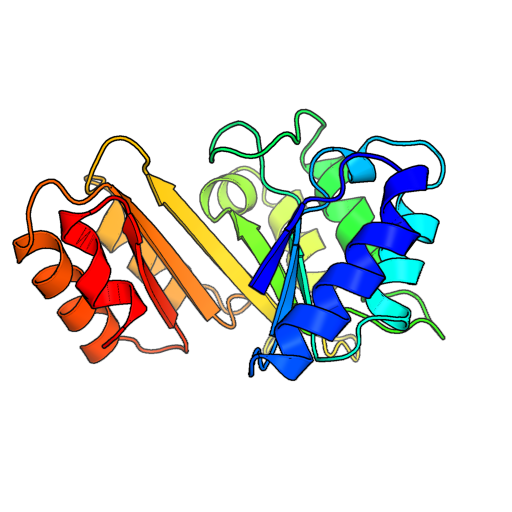70 -0.661 6.963 1.00 98.75 161 LYS A O 1
ATOM 1240 N N . VAL A 1 162 ? -5.079 -2.632 7.438 1.00 98.56 162 VAL A N 1
ATOM 1241 C CA . VAL A 1 162 ? -4.416 -2.751 8.741 1.00 98.56 162 VAL A CA 1
ATOM 1242 C C . VAL A 1 162 ? -3.818 -4.140 8.879 1.00 98.56 162 VAL A C 1
ATOM 1244 O O . VAL A 1 162 ? -4.446 -5.139 8.519 1.00 98.56 162 VAL A O 1
ATOM 1247 N N . ALA A 1 163 ? -2.594 -4.208 9.390 1.00 98.38 163 ALA A N 1
ATOM 1248 C CA . ALA A 1 163 ? -1.932 -5.467 9.671 1.00 98.38 163 ALA A CA 1
ATOM 1249 C C . ALA A 1 163 ? -1.238 -5.429 11.031 1.00 98.38 163 ALA A C 1
ATOM 1251 O O . ALA A 1 163 ? -0.485 -4.503 11.314 1.00 98.38 163 ALA A O 1
ATOM 1252 N N . TRP A 1 164 ? -1.451 -6.436 11.874 1.00 98.38 164 TRP A N 1
ATOM 1253 C CA . TRP A 1 164 ? -0.769 -6.501 13.170 1.00 98.38 164 TRP A CA 1
ATOM 1254 C C . TRP A 1 164 ? -0.357 -7.914 13.553 1.00 98.38 164 TRP A C 1
ATOM 1256 O O . TRP A 1 164 ? -0.977 -8.884 13.121 1.00 98.38 164 TRP A O 1
ATOM 1266 N N . ARG A 1 165 ? 0.676 -8.060 14.385 1.00 98.31 165 ARG A N 1
ATOM 1267 C CA . ARG A 1 165 ? 1.104 -9.373 14.885 1.00 98.31 165 ARG A CA 1
ATOM 1268 C C . ARG A 1 165 ? 0.078 -9.961 15.849 1.00 98.31 165 ARG A C 1
ATOM 1270 O O . ARG A 1 165 ? -0.214 -9.387 16.895 1.00 98.31 165 ARG A O 1
ATOM 1277 N N . ALA A 1 166 ? -0.467 -11.127 15.507 1.00 98.12 166 ALA A N 1
ATOM 1278 C CA . ALA A 1 166 ? -1.382 -11.833 16.391 1.00 98.12 166 ALA A CA 1
ATOM 1279 C C . ALA A 1 166 ? -0.628 -12.421 17.582 1.00 98.12 166 ALA A C 1
ATOM 1281 O O . ALA A 1 166 ? 0.414 -13.063 17.429 1.00 98.12 166 ALA A O 1
ATOM 1282 N N . ARG A 1 167 ? -1.206 -12.251 18.772 1.00 96.81 167 ARG A N 1
ATOM 1283 C CA . ARG A 1 167 ? -0.727 -12.906 19.995 1.00 96.81 167 ARG A CA 1
ATOM 1284 C C . ARG A 1 167 ? -1.350 -14.289 20.154 1.00 96.81 167 ARG A C 1
ATOM 1286 O O . ARG A 1 167 ? -0.772 -15.160 20.794 1.00 96.81 167 ARG A O 1
ATOM 1293 N N . SER A 1 168 ? -2.541 -14.487 19.592 1.00 97.25 168 SER A N 1
ATOM 1294 C CA . SER A 1 168 ? -3.284 -15.742 19.616 1.00 97.25 168 SER A CA 1
ATOM 1295 C C . SER A 1 168 ? -4.265 -15.826 18.444 1.00 97.25 168 SER A C 1
ATOM 1297 O O . SER A 1 168 ? -4.538 -14.840 17.767 1.00 97.25 168 SER A O 1
ATOM 1299 N N . VAL A 1 169 ? -4.883 -16.992 18.252 1.00 96.44 169 VAL A N 1
ATOM 1300 C CA . VAL A 1 169 ? -5.937 -17.177 17.239 1.00 96.44 169 VAL A CA 1
ATOM 1301 C C . VAL A 1 169 ? -7.147 -16.254 17.440 1.00 96.44 169 VAL A C 1
ATOM 1303 O O . VAL A 1 169 ? -7.872 -15.993 16.483 1.00 96.44 169 VAL A O 1
ATOM 1306 N N . ARG A 1 170 ? -7.355 -15.725 18.656 1.00 95.62 170 ARG A N 1
ATOM 1307 C CA . ARG A 1 170 ? -8.463 -14.810 18.974 1.00 95.62 170 ARG A CA 1
ATOM 1308 C C . ARG A 1 170 ? -8.314 -13.441 18.321 1.00 95.62 170 ARG A C 1
ATOM 1310 O O . ARG A 1 170 ? -9.331 -12.802 18.089 1.00 95.62 170 ARG A O 1
ATOM 1317 N N . ASP A 1 171 ? -7.095 -13.007 17.998 1.00 97.00 171 ASP A N 1
ATOM 1318 C CA . ASP A 1 171 ? -6.868 -11.721 17.328 1.00 97.00 171 ASP A CA 1
ATOM 1319 C C . ASP A 1 171 ? -7.580 -11.664 15.956 1.00 97.00 171 ASP A C 1
ATOM 1321 O O . ASP A 1 171 ? -8.038 -10.602 15.545 1.00 97.00 171 ASP A O 1
ATOM 1325 N N . ASN A 1 172 ? -7.786 -12.813 15.293 1.00 97.94 172 ASN A N 1
ATOM 1326 C CA . ASN A 1 172 ? -8.553 -12.874 14.042 1.00 97.94 172 ASN A CA 1
ATOM 1327 C C . ASN A 1 172 ? -10.038 -12.523 14.228 1.00 97.94 172 ASN A C 1
ATOM 1329 O O . ASN A 1 172 ? -10.668 -12.088 13.274 1.00 97.94 172 ASN A O 1
ATOM 1333 N N . ILE A 1 173 ? -10.612 -12.697 15.427 1.00 97.38 173 ILE A N 1
ATOM 1334 C CA . ILE A 1 173 ? -12.015 -12.33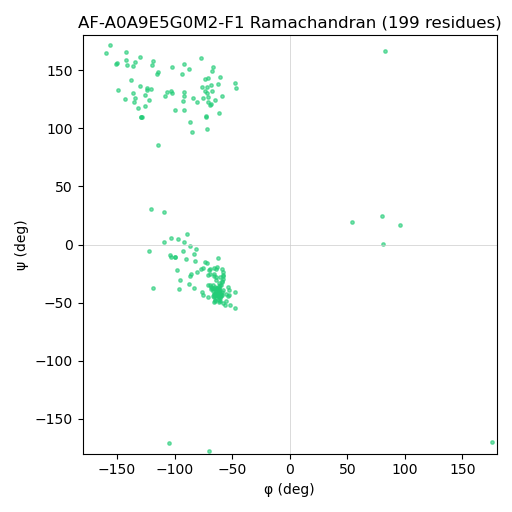1 15.681 1.00 97.38 173 ILE A CA 1
ATOM 1335 C C . ILE A 1 173 ? -12.174 -10.816 15.533 1.00 97.38 173 ILE A C 1
ATOM 1337 O O . ILE A 1 173 ? -13.044 -10.376 14.790 1.00 97.38 173 ILE A O 1
ATOM 1341 N N . GLU A 1 174 ? -11.279 -10.030 16.145 1.00 96.56 174 GLU A N 1
ATOM 1342 C CA . GLU A 1 174 ? -11.270 -8.567 15.988 1.00 96.56 174 GLU A CA 1
ATOM 1343 C C . GLU A 1 174 ? -11.031 -8.182 14.517 1.00 96.56 174 GLU A C 1
ATOM 1345 O O . GLU A 1 174 ? -11.673 -7.268 14.00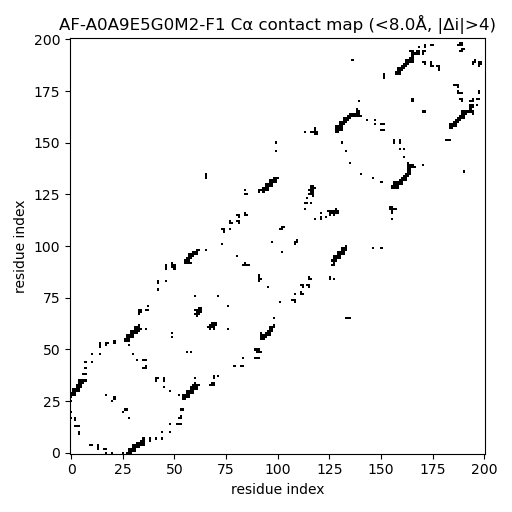4 1.00 96.56 174 GLU A O 1
ATOM 1350 N N . ALA A 1 175 ? -10.177 -8.921 13.796 1.00 97.69 175 ALA A N 1
ATOM 1351 C CA . ALA A 1 175 ? -9.985 -8.702 12.363 1.00 97.69 175 ALA A CA 1
ATOM 1352 C C . ALA A 1 175 ? -11.277 -8.898 11.549 1.00 97.69 175 ALA A C 1
ATOM 1354 O O . ALA A 1 175 ? -11.630 -8.052 10.723 1.00 97.69 175 ALA A O 1
ATOM 1355 N N . PHE A 1 176 ? -12.012 -9.979 11.809 1.00 98.12 176 PHE A N 1
ATOM 1356 C CA . PHE A 1 176 ? -13.282 -10.255 11.142 1.00 98.12 176 PHE A CA 1
ATOM 1357 C C . PHE A 1 176 ? -14.386 -9.274 11.549 1.00 98.12 176 PHE A C 1
ATOM 1359 O O . PHE A 1 176 ? -15.192 -8.895 10.703 1.00 98.12 176 PHE A O 1
ATOM 1366 N N . GLU A 1 177 ? -14.410 -8.805 12.797 1.00 97.12 177 GLU A N 1
ATOM 1367 C CA . GLU A 1 177 ? -15.342 -7.767 13.258 1.00 97.12 177 GLU A CA 1
ATOM 1368 C C . GLU A 1 177 ? -15.092 -6.422 12.559 1.00 97.12 177 GLU A C 1
ATOM 1370 O O . GLU A 1 177 ? -16.039 -5.771 12.103 1.00 97.12 177 GLU A O 1
ATOM 1375 N N . LEU A 1 178 ? -13.824 -6.023 12.396 1.00 96.94 178 LEU A N 1
ATOM 1376 C CA . LEU A 1 178 ? -13.463 -4.835 11.615 1.00 96.94 178 LEU A CA 1
ATOM 1377 C C . LEU A 1 178 ? -13.902 -4.983 10.158 1.00 96.94 178 LEU A C 1
ATOM 1379 O O . LEU A 1 178 ? -14.514 -4.072 9.601 1.00 96.94 178 LEU A O 1
ATOM 1383 N N . LEU A 1 179 ? -13.666 -6.147 9.548 1.00 96.88 179 LEU A N 1
ATOM 1384 C CA . LEU A 1 179 ? -14.145 -6.414 8.195 1.00 96.88 179 LEU A CA 1
ATOM 1385 C C . LEU A 1 179 ? -15.673 -6.358 8.120 1.00 96.88 179 LEU A C 1
ATOM 1387 O O . LEU A 1 179 ? -16.195 -5.735 7.201 1.00 96.88 179 LEU A O 1
ATOM 1391 N N . ALA A 1 180 ? -16.401 -6.966 9.054 1.00 96.75 180 ALA A N 1
ATOM 1392 C CA . ALA A 1 180 ? -17.864 -6.992 9.049 1.00 96.75 180 ALA A CA 1
ATOM 1393 C C . ALA A 1 180 ? -18.496 -5.597 9.198 1.00 96.75 180 ALA A C 1
ATOM 1395 O O . ALA A 1 180 ? -19.595 -5.365 8.698 1.00 96.75 180 ALA A O 1
ATOM 1396 N N . THR A 1 181 ? -17.799 -4.667 9.854 1.00 94.00 181 THR A N 1
ATOM 1397 C CA . THR A 1 181 ? -18.271 -3.297 10.124 1.00 94.00 181 THR A CA 1
ATOM 1398 C C . THR A 1 181 ? -17.655 -2.238 9.202 1.00 94.00 181 THR A C 1
ATOM 1400 O O . THR A 1 181 ? -17.888 -1.042 9.384 1.00 94.00 181 THR A O 1
ATOM 1403 N N . ARG A 1 182 ? -16.875 -2.652 8.195 1.00 96.75 182 ARG A N 1
ATOM 1404 C CA . ARG A 1 182 ? -16.216 -1.738 7.254 1.00 96.75 182 ARG A CA 1
ATOM 1405 C C . ARG A 1 182 ? -17.231 -0.921 6.449 1.00 96.75 182 ARG A C 1
ATOM 1407 O O . ARG A 1 182 ? -18.204 -1.453 5.924 1.00 96.75 182 ARG A O 1
ATOM 1414 N N . VAL A 1 183 ? -16.943 0.366 6.279 1.00 96.12 183 VAL A N 1
ATOM 1415 C CA . VAL A 1 183 ? -17.725 1.283 5.422 1.00 96.12 183 VAL A CA 1
ATOM 1416 C C . VAL A 1 183 ? -17.090 1.503 4.046 1.00 96.12 183 VAL A C 1
ATOM 1418 O O . VAL A 1 183 ? -17.713 2.059 3.148 1.00 96.12 183 VAL A O 1
ATOM 1421 N N . LYS A 1 184 ? -15.848 1.043 3.877 1.00 95.62 184 LYS A N 1
ATOM 1422 C CA . LYS A 1 184 ? -15.074 1.063 2.634 1.00 95.62 184 LYS A CA 1
ATOM 1423 C C . LYS A 1 184 ? -14.503 -0.330 2.364 1.00 95.62 184 LYS A C 1
ATOM 1425 O O . LYS A 1 184 ? -14.423 -1.137 3.297 1.00 95.62 184 LYS A O 1
ATOM 1430 N N . PRO A 1 185 ? -14.090 -0.637 1.122 1.00 98.06 185 PRO A N 1
ATOM 1431 C CA . PRO A 1 185 ? -13.237 -1.791 0.863 1.00 98.06 185 PRO A CA 1
ATOM 1432 C C . PRO A 1 185 ? -12.061 -1.823 1.846 1.00 98.06 185 PRO A C 1
ATOM 1434 O O . PRO A 1 185 ? -11.496 -0.778 2.175 1.00 98.06 185 PRO A O 1
ATOM 1437 N N . ALA A 1 186 ? -11.714 -3.004 2.353 1.00 98.25 186 ALA A N 1
ATOM 1438 C CA . ALA A 1 186 ? -10.678 -3.108 3.368 1.00 98.25 186 ALA A CA 1
ATOM 1439 C C . ALA A 1 186 ? -9.929 -4.438 3.340 1.00 98.25 186 ALA A C 1
ATOM 1441 O O . ALA A 1 186 ? -10.463 -5.457 2.907 1.00 98.25 186 ALA A O 1
ATOM 1442 N N . VAL A 1 187 ? -8.702 -4.396 3.855 1.00 98.31 187 VAL A N 1
ATOM 1443 C CA . VAL A 1 187 ? -7.799 -5.526 4.062 1.00 98.31 187 VAL A CA 1
ATOM 1444 C C . VAL A 1 187 ? -7.379 -5.519 5.530 1.00 98.31 187 VAL A C 1
ATOM 1446 O O . VAL A 1 187 ? -6.780 -4.559 6.006 1.00 98.31 187 VAL A O 1
ATOM 1449 N N . VAL A 1 188 ? -7.696 -6.580 6.266 1.00 98.31 188 VAL A N 1
ATOM 1450 C CA . VAL A 1 188 ? -7.420 -6.666 7.705 1.00 98.31 188 VAL A CA 1
ATOM 1451 C C . VAL A 1 188 ? -6.703 -7.977 7.964 1.00 98.31 188 VAL A C 1
ATOM 1453 O O . VAL A 1 188 ? -7.296 -9.040 7.818 1.00 98.31 188 VAL A O 1
ATOM 1456 N N . LEU A 1 189 ? -5.414 -7.903 8.293 1.00 98.12 189 LEU A N 1
ATOM 1457 C CA . LEU A 1 189 ? -4.554 -9.081 8.375 1.00 98.12 189 LEU A CA 1
ATOM 1458 C C . LEU A 1 189 ? -3.898 -9.210 9.745 1.00 98.12 189 LEU A C 1
ATOM 1460 O O . LEU A 1 189 ? -3.250 -8.300 10.255 1.00 98.12 189 LEU A O 1
ATOM 1464 N N . CYS A 1 190 ? -3.946 -10.411 10.290 1.00 98.38 190 CYS A N 1
ATOM 1465 C CA . CYS A 1 190 ? -3.127 -10.803 11.416 1.00 98.38 190 CYS A CA 1
ATOM 1466 C C . CYS A 1 190 ? -1.821 -11.451 10.910 1.00 98.38 190 CYS A C 1
ATOM 1468 O O . CYS A 1 190 ? -1.803 -12.305 10.017 1.00 98.38 190 CYS A O 1
ATOM 1470 N N . MET A 1 191 ? -0.682 -11.014 11.440 1.00 98.00 191 MET A N 1
ATOM 1471 C CA . MET A 1 191 ? 0.650 -11.551 11.150 1.00 98.00 191 MET A CA 1
ATOM 1472 C C . MET A 1 191 ? 1.028 -12.653 12.141 1.00 98.00 191 MET A C 1
ATOM 1474 O O . MET A 1 191 ? 0.554 -12.677 13.277 1.00 98.00 191 MET A O 1
ATOM 1478 N N . GLY A 1 192 ? 1.932 -13.534 11.713 1.00 97.62 192 GLY A N 1
ATOM 1479 C CA . GLY A 1 192 ? 2.349 -14.710 12.474 1.00 97.62 192 GLY A CA 1
ATOM 1480 C C . GLY A 1 192 ? 1.398 -15.896 12.315 1.00 97.62 192 GLY A C 1
ATOM 1481 O O . GLY A 1 192 ? 0.281 -15.759 11.819 1.00 97.62 192 GLY A O 1
ATOM 1482 N N . GLU A 1 193 ? 1.854 -17.068 12.755 1.00 97.75 193 GLU A N 1
ATOM 1483 C CA . GLU A 1 193 ? 1.111 -18.332 12.665 1.00 97.75 193 GLU A CA 1
ATOM 1484 C C . GLU A 1 193 ? -0.312 -18.257 13.256 1.00 97.75 193 GLU A C 1
ATOM 1486 O O . GLU A 1 193 ? -1.248 -18.678 12.573 1.00 97.75 193 GLU A O 1
ATOM 1491 N N . PRO A 1 194 ? -0.555 -17.634 14.433 1.00 97.88 194 PRO A N 1
ATOM 1492 C CA . PRO A 1 194 ? -1.914 -17.529 14.967 1.00 97.88 194 PRO A CA 1
ATOM 1493 C C . PRO A 1 194 ? -2.851 -16.685 14.092 1.00 97.88 194 PRO A C 1
ATOM 1495 O O . PRO A 1 194 ? -4.067 -16.817 14.202 1.00 97.88 194 PRO A O 1
ATOM 1498 N N . GLY A 1 195 ? -2.302 -15.817 13.238 1.00 98.12 195 GLY A N 1
ATOM 1499 C CA . GLY A 1 195 ? -3.040 -14.937 12.335 1.00 98.12 195 GLY A CA 1
ATOM 1500 C C . GLY A 1 195 ? -3.412 -15.562 10.990 1.00 98.12 195 GLY A C 1
ATOM 1501 O O . GLY A 1 195 ? -4.044 -14.890 10.178 1.00 98.12 195 GLY A O 1
ATOM 1502 N N . LEU A 1 196 ? -3.032 -16.818 10.725 1.00 97.69 196 LEU A N 1
ATOM 1503 C CA . LEU A 1 196 ? -3.216 -17.455 9.414 1.00 97.69 196 LEU A CA 1
ATOM 1504 C C . LEU A 1 196 ? -4.670 -17.401 8.917 1.00 97.69 196 LEU A C 1
ATOM 1506 O O . LEU A 1 196 ? -4.895 -17.193 7.729 1.00 97.69 196 LEU A O 1
ATOM 1510 N N . MET A 1 197 ? -5.651 -17.530 9.817 1.00 96.50 197 MET A N 1
ATOM 1511 C CA . MET A 1 197 ? -7.074 -17.516 9.456 1.00 96.50 197 MET A CA 1
ATOM 1512 C C . MET A 1 197 ? -7.487 -16.232 8.728 1.00 96.50 197 MET A C 1
ATOM 1514 O O . MET A 1 197 ? -8.202 -16.326 7.739 1.00 96.50 197 MET A O 1
ATOM 1518 N N . SER A 1 198 ? -6.976 -15.064 9.135 1.00 97.12 198 SER A N 1
ATOM 1519 C CA . SER A 1 198 ? -7.252 -13.779 8.464 1.00 97.12 198 SER A CA 1
ATOM 1520 C C . SER A 1 198 ? -6.768 -13.690 7.008 1.00 97.12 198 SER A C 1
ATOM 1522 O O . SER A 1 198 ? -7.086 -12.732 6.312 1.00 97.12 198 SER A O 1
ATOM 1524 N N . ARG A 1 199 ? -5.949 -14.647 6.549 1.00 95.69 199 ARG A N 1
ATOM 1525 C CA . ARG A 1 199 ? -5.384 -14.694 5.188 1.00 95.69 199 ARG A CA 1
ATOM 1526 C C . ARG A 1 199 ? -6.079 -15.717 4.294 1.00 95.69 199 ARG A C 1
ATOM 1528 O O . ARG A 1 199 ? -5.757 -15.790 3.112 1.00 95.69 199 ARG A O 1
ATOM 1535 N N . VAL A 1 200 ? -6.952 -16.540 4.872 1.00 94.75 200 VAL A N 1
ATOM 1536 C CA . VAL A 1 200 ? -7.596 -17.680 4.205 1.00 94.75 200 VAL A CA 1
ATOM 1537 C C . VAL A 1 200 ? -9.116 -17.524 4.176 1.00 94.75 200 VAL A C 1
ATOM 1539 O O . VAL A 1 200 ? -9.732 -17.922 3.191 1.00 94.75 200 VAL A O 1
ATOM 1542 N N . LEU A 1 201 ? -9.705 -16.979 5.246 1.00 92.88 201 LEU A N 1
ATOM 1543 C CA . LEU A 1 201 ? -11.146 -16.761 5.416 1.00 92.88 201 LEU A CA 1
ATOM 1544 C C . LEU A 1 201 ? -11.509 -15.295 5.166 1.00 92.88 201 LEU A C 1
ATOM 1546 O O . LEU A 1 201 ? -12.602 -15.067 4.605 1.00 92.88 201 LEU A O 1
#

pLDDT: mean 96.42, std 2.86, range [83.12, 98.88]

Foldseek 3Di:
DEFEDQALVCLVVSLVVLVVVVVVPDQEYEYACQNLLVDPVSLVSVLSCQQSRPHQYEYENDDVVQPHNHDDDLLSVLVSLLCQFPDPPTRHGQEYEDEPVSCVVDPNSVVSNLQRADFPPHPDPTNYAYEYEDEAEPFDDPCNVVLLVVLQPDRRRQEYEYEYEYPALCVVVVQVVSVVPRPHHYQGFYDDPSGVVSVPD

Nearest PDB structures (foldseek):
  2egz-assembly1_A  TM=7.028E-01  e=2.747E-08  Aquifex aeolicus
  2egz-assembly1_C  TM=7.593E-01  e=2.844E-07  Aquifex aeolicus
  3viv-assembly1_A  TM=4.919E-01  e=1.481E-01  Pyrococcus horikoshii OT3
  2deo-assembly1_A  TM=6.727E-01  e=9.374E-01  Pyrococcus horikoshii OT3
  6m4b-assembly1_B  TM=4.699E-01  e=9.374E-01  Pyrococcus horikoshii OT3

Mean predicted aligned error: 2.79 Å

Sequence (201 aa):
MSISVEAPDEIHTALADARRAVEHGADMVEWRVDALAECEDALRHVRTLVRESPVPCIVTIRGAREGGEWRGDETDRVSFLEALCTASGEVAPTYIDFELADMQRSANVRQKLELCVEHPGQVRTVGTRLILSAHDFEGRPASLLRQWTAMAEADACAVAKVAWRARSVRDNIEAFELLATRVKPAVVLCMGEPGLMSRVL